Protein AF-A0AAE9CYR1-F1 (afdb_monomer_lite)

Structure (mmCIF, N/CA/C/O backbone):
data_AF-A0AAE9CYR1-F1
#
_entry.id   AF-A0AAE9CYR1-F1
#
loop_
_atom_site.group_PDB
_atom_site.id
_atom_site.type_symbol
_atom_site.label_atom_id
_atom_site.label_alt_id
_atom_site.label_comp_id
_atom_site.label_asym_id
_atom_site.label_entity_id
_atom_site.label_seq_id
_atom_site.pdbx_PDB_ins_code
_atom_site.Cartn_x
_atom_site.Cartn_y
_atom_site.Cartn_z
_atom_site.occupancy
_atom_site.B_iso_or_equiv
_atom_site.auth_seq_id
_atom_site.auth_comp_id
_atom_site.auth_asym_id
_atom_site.auth_atom_id
_atom_site.pdbx_PDB_model_num
ATOM 1 N N . MET A 1 1 ? 20.053 -7.823 -26.770 1.00 86.56 1 MET A N 1
ATOM 2 C CA . MET A 1 1 ? 18.677 -7.325 -26.999 1.00 86.56 1 MET A CA 1
ATOM 3 C C . MET A 1 1 ? 18.280 -6.375 -25.883 1.00 86.56 1 MET A C 1
ATOM 5 O O . MET A 1 1 ? 18.658 -6.604 -24.737 1.00 86.56 1 MET A O 1
ATOM 9 N N . LYS A 1 2 ? 17.524 -5.323 -26.196 1.00 90.44 2 LYS A N 1
ATOM 10 C CA . LYS A 1 2 ? 17.050 -4.323 -25.231 1.00 90.44 2 LYS A CA 1
ATOM 11 C C . LYS A 1 2 ? 15.545 -4.475 -25.032 1.00 90.44 2 LYS A C 1
ATOM 13 O O . LYS A 1 2 ? 14.787 -4.372 -25.985 1.00 90.44 2 LYS A O 1
ATOM 18 N N . LYS A 1 3 ? 15.106 -4.707 -23.798 1.00 90.31 3 LYS A N 1
ATOM 19 C CA . LYS A 1 3 ? 13.691 -4.675 -23.412 1.00 90.31 3 LYS A CA 1
ATOM 20 C C . LYS A 1 3 ? 13.378 -3.288 -22.854 1.00 90.31 3 LYS A C 1
ATOM 22 O O . LYS A 1 3 ? 14.011 -2.859 -21.894 1.00 90.31 3 LYS A O 1
ATOM 27 N N . ASN A 1 4 ? 12.435 -2.577 -23.464 1.00 91.88 4 ASN A N 1
ATOM 28 C CA . ASN A 1 4 ? 11.935 -1.282 -23.010 1.00 91.88 4 ASN A CA 1
ATOM 29 C C . ASN A 1 4 ? 10.505 -1.455 -22.505 1.00 91.88 4 ASN A C 1
ATOM 31 O O . ASN A 1 4 ? 9.644 -1.935 -23.238 1.00 91.88 4 ASN A O 1
ATOM 35 N N . PHE A 1 5 ? 10.255 -1.061 -21.267 1.00 94.12 5 PHE A N 1
ATOM 36 C CA . PHE A 1 5 ? 8.961 -1.211 -20.629 1.00 94.12 5 PHE A CA 1
ATOM 37 C C . PHE A 1 5 ? 8.396 0.165 -20.320 1.00 94.12 5 PHE A C 1
ATOM 39 O O . PHE A 1 5 ? 9.092 1.005 -19.752 1.00 94.12 5 PHE A O 1
ATOM 46 N N . ARG A 1 6 ? 7.159 0.423 -20.737 1.00 95.56 6 ARG A N 1
ATOM 47 C CA . ARG A 1 6 ? 6.520 1.732 -20.578 1.00 95.56 6 ARG A CA 1
ATOM 48 C C . ARG A 1 6 ? 5.214 1.578 -19.836 1.00 95.56 6 ARG A C 1
ATOM 50 O O . ARG A 1 6 ? 4.389 0.776 -20.257 1.00 95.56 6 ARG A O 1
ATOM 57 N N . LEU A 1 7 ? 5.036 2.360 -18.781 1.00 94.25 7 LEU A N 1
ATOM 58 C CA . LEU A 1 7 ? 3.759 2.586 -18.121 1.00 94.25 7 LEU A CA 1
ATOM 59 C C . LEU A 1 7 ? 3.097 3.809 -18.749 1.00 94.25 7 LEU A C 1
ATOM 61 O O . LEU A 1 7 ? 3.670 4.900 -18.742 1.00 94.25 7 LEU A O 1
ATOM 65 N N . HIS A 1 8 ? 1.880 3.626 -19.246 1.00 92.44 8 HIS A N 1
ATOM 66 C CA . HIS A 1 8 ? 1.052 4.697 -19.788 1.00 92.44 8 HIS A CA 1
ATOM 67 C C . HIS A 1 8 ? 0.160 5.232 -18.669 1.00 92.44 8 HIS A C 1
ATOM 69 O O . HIS A 1 8 ? -0.816 4.584 -18.291 1.00 92.44 8 HIS A O 1
ATOM 75 N N . SER A 1 9 ? 0.525 6.383 -18.101 1.00 88.56 9 SER A N 1
ATOM 76 C CA . SER A 1 9 ? -0.259 7.050 -17.056 1.00 88.56 9 SER A CA 1
ATOM 77 C C . SER A 1 9 ? -0.967 8.291 -17.605 1.00 88.56 9 SER A C 1
ATOM 79 O O . SER A 1 9 ? -0.595 8.815 -18.655 1.00 88.56 9 SER A O 1
ATOM 81 N N . SER A 1 10 ? -1.953 8.808 -16.869 1.00 85.06 10 SER A N 1
ATOM 82 C CA . SER A 1 10 ? -2.605 10.085 -17.198 1.00 85.06 10 SER A CA 1
ATOM 83 C C . SER A 1 10 ? -1.640 11.275 -17.204 1.00 85.06 10 SER A C 1
ATOM 85 O O . SER A 1 10 ? -1.918 12.279 -17.850 1.00 85.06 10 SER A O 1
ATOM 87 N N . ASN A 1 11 ? -0.517 11.160 -16.490 1.00 84.56 11 ASN A N 1
ATOM 88 C CA . ASN A 1 11 ? 0.436 12.245 -16.257 1.00 84.56 11 ASN A CA 1
ATOM 89 C C . ASN A 1 11 ? 1.679 12.127 -17.153 1.00 84.56 11 ASN A C 1
ATOM 91 O O . ASN A 1 11 ? 2.674 12.795 -16.896 1.00 84.56 11 ASN A O 1
ATOM 95 N N . GLY A 1 12 ? 1.645 11.246 -18.158 1.00 89.69 12 GLY A N 1
ATOM 96 C CA . GLY A 1 12 ? 2.762 10.972 -19.058 1.00 89.69 12 GLY A CA 1
ATOM 97 C C . GLY A 1 12 ? 3.280 9.539 -18.956 1.00 89.69 12 GLY A C 1
ATOM 98 O O . GLY A 1 12 ? 2.743 8.694 -18.228 1.00 89.69 12 GLY A O 1
ATOM 99 N N . ILE A 1 13 ? 4.330 9.252 -19.722 1.00 93.06 13 ILE A N 1
ATOM 100 C CA . ILE A 1 13 ? 4.927 7.920 -19.788 1.00 93.06 13 ILE A CA 1
ATOM 101 C C . ILE A 1 13 ? 6.005 7.791 -18.717 1.00 93.06 13 ILE A C 1
ATOM 103 O O . ILE A 1 13 ? 6.897 8.630 -18.596 1.00 93.06 13 ILE A O 1
ATOM 107 N N . LEU A 1 14 ? 5.965 6.696 -17.968 1.00 93.88 14 LEU A N 1
ATOM 108 C CA . LEU A 1 14 ? 7.096 6.260 -17.158 1.00 93.88 14 LEU A CA 1
ATOM 109 C C . LEU A 1 14 ? 7.741 5.054 -17.839 1.00 93.88 14 LEU A C 1
ATOM 111 O O . LEU A 1 14 ? 7.065 4.302 -18.545 1.00 93.88 14 LEU A O 1
ATOM 115 N N . ARG A 1 15 ? 9.049 4.859 -17.665 1.00 95.38 15 ARG A N 1
ATOM 116 C CA . ARG A 1 15 ? 9.785 3.797 -18.352 1.00 95.38 15 ARG A CA 1
ATOM 117 C C . ARG A 1 15 ? 10.784 3.087 -17.457 1.00 95.38 15 ARG A C 1
ATOM 119 O O . ARG A 1 15 ? 11.433 3.703 -16.626 1.00 95.38 15 ARG A O 1
ATOM 126 N N . SER A 1 16 ? 10.990 1.813 -17.736 1.00 96.50 16 SER A N 1
ATOM 127 C CA . SER A 1 16 ? 12.150 1.045 -17.297 1.00 96.50 16 SER A CA 1
ATOM 128 C C . SER A 1 16 ? 12.760 0.324 -18.495 1.00 96.50 16 SER A C 1
ATOM 130 O O . SER A 1 16 ? 12.165 0.254 -19.579 1.00 96.50 16 SER A O 1
ATOM 132 N N . TYR A 1 17 ? 13.985 -0.172 -18.355 1.00 97.00 17 TYR A N 1
ATOM 133 C CA . TYR A 1 17 ? 14.603 -0.958 -19.418 1.00 97.00 17 TYR A CA 1
ATOM 134 C C . TYR A 1 17 ? 15.672 -1.899 -18.880 1.00 97.00 17 TYR A C 1
ATOM 136 O O . TYR A 1 17 ? 16.277 -1.653 -17.839 1.00 97.00 17 TYR A O 1
ATOM 144 N N . CYS A 1 18 ? 15.963 -2.944 -19.645 1.00 97.19 18 CYS A N 1
ATOM 145 C CA . CYS A 1 18 ? 17.152 -3.761 -19.454 1.00 97.19 18 CYS A CA 1
ATOM 146 C C . CYS A 1 18 ? 17.729 -4.212 -20.798 1.00 97.19 18 CYS A C 1
ATOM 148 O O . CYS A 1 18 ? 17.023 -4.356 -21.797 1.00 97.19 18 CYS A O 1
ATOM 150 N N . ILE A 1 19 ? 19.040 -4.411 -20.827 1.00 96.69 19 ILE A N 1
ATOM 151 C CA . ILE A 1 19 ? 19.798 -4.967 -21.940 1.00 96.69 19 ILE A CA 1
ATOM 152 C C . ILE A 1 19 ? 20.288 -6.333 -21.491 1.00 96.69 19 ILE A C 1
ATOM 154 O O . ILE A 1 19 ? 20.989 -6.453 -20.489 1.00 96.69 19 ILE A O 1
ATOM 158 N N . LEU A 1 20 ? 19.899 -7.357 -22.236 1.00 95.38 20 LEU A N 1
ATOM 159 C CA . LEU A 1 20 ? 20.144 -8.755 -21.915 1.00 95.38 20 LEU A CA 1
ATOM 160 C C . LEU A 1 20 ? 20.777 -9.454 -23.117 1.00 95.38 20 LEU A C 1
ATOM 162 O O . LEU A 1 20 ? 20.527 -9.097 -24.278 1.00 95.38 20 LEU A O 1
ATOM 166 N N . LYS A 1 21 ? 21.584 -10.470 -22.824 1.00 94.25 21 LYS A N 1
ATOM 167 C CA . LYS A 1 21 ? 22.070 -11.431 -23.812 1.00 94.25 21 LYS A CA 1
ATOM 168 C C . LYS A 1 21 ? 21.155 -12.653 -23.775 1.00 94.25 21 LYS A C 1
ATOM 170 O O . LYS A 1 21 ? 20.794 -13.096 -22.689 1.00 94.25 21 LYS A O 1
ATOM 175 N N . SER A 1 22 ? 20.760 -13.155 -24.940 1.00 93.00 22 SER A N 1
ATOM 176 C CA . SER A 1 22 ? 20.082 -14.446 -25.021 1.00 93.00 22 SER A CA 1
ATOM 177 C C . SER A 1 22 ? 21.051 -15.596 -24.773 1.00 93.00 22 SER A C 1
ATOM 179 O O . SER A 1 22 ? 22.268 -15.430 -24.890 1.00 93.00 22 SER A O 1
ATOM 181 N N . ASP A 1 23 ? 20.502 -16.768 -24.483 1.00 93.06 23 ASP A N 1
ATOM 182 C CA . ASP A 1 23 ? 21.244 -18.019 -24.595 1.00 93.06 23 ASP A CA 1
ATOM 183 C C . ASP A 1 23 ? 21.592 -18.348 -26.065 1.00 93.06 23 ASP A C 1
ATOM 185 O O . ASP A 1 23 ? 21.234 -17.617 -27.000 1.00 93.06 23 ASP A O 1
ATOM 189 N N . ASP A 1 24 ? 22.289 -19.468 -26.263 1.00 95.06 24 ASP A N 1
ATOM 190 C CA . ASP A 1 24 ? 22.710 -19.962 -27.581 1.00 95.06 24 ASP A CA 1
ATOM 191 C C . ASP A 1 24 ? 21.526 -20.391 -28.476 1.00 95.06 24 ASP A C 1
ATOM 193 O O . ASP A 1 24 ? 21.701 -20.641 -29.668 1.00 95.06 24 ASP A O 1
ATOM 197 N N . HIS A 1 25 ? 20.309 -20.441 -27.923 1.00 95.00 25 HIS A N 1
ATOM 198 C CA . HIS A 1 25 ? 19.062 -20.731 -28.628 1.00 95.00 25 HIS A CA 1
ATOM 199 C C . HIS A 1 25 ? 18.210 -19.476 -28.890 1.00 95.00 25 HIS A C 1
ATOM 201 O O . HIS A 1 25 ? 17.142 -19.583 -29.490 1.00 95.00 25 HIS A O 1
ATOM 207 N N . GLY A 1 26 ? 18.667 -18.290 -28.474 1.00 91.50 26 GLY A N 1
ATOM 208 C CA . GLY A 1 26 ? 17.942 -17.031 -28.655 1.00 91.50 26 GLY A CA 1
ATOM 209 C C . GLY A 1 26 ? 16.918 -16.708 -27.559 1.00 91.50 26 GLY A C 1
ATOM 210 O O . GLY A 1 26 ? 16.207 -15.710 -27.681 1.00 91.50 26 GLY A O 1
ATOM 211 N N . ASN A 1 27 ? 16.856 -17.475 -26.467 1.00 94.00 27 ASN A N 1
ATOM 212 C CA . ASN A 1 27 ? 15.904 -17.252 -25.377 1.00 94.00 27 ASN A CA 1
ATOM 213 C C . ASN A 1 27 ? 16.457 -16.310 -24.301 1.00 94.00 27 ASN A C 1
ATOM 215 O O . ASN A 1 27 ? 17.661 -16.240 -24.054 1.00 94.00 27 ASN A O 1
ATOM 219 N N . ILE A 1 28 ? 15.555 -15.595 -23.623 1.00 92.62 28 ILE A N 1
ATOM 220 C CA . ILE A 1 28 ? 15.867 -14.765 -22.453 1.00 92.62 28 ILE A CA 1
ATOM 221 C C . ILE A 1 28 ? 14.915 -15.142 -21.320 1.00 92.62 28 ILE A C 1
ATOM 223 O O . ILE A 1 28 ? 13.741 -14.769 -21.356 1.00 92.62 28 ILE A O 1
ATOM 227 N N . GLU A 1 29 ? 15.449 -15.785 -20.288 1.00 94.19 29 GLU A N 1
ATOM 228 C CA . GLU A 1 29 ? 14.736 -16.093 -19.048 1.00 94.19 29 GLU A CA 1
ATOM 229 C C . GLU A 1 29 ? 15.021 -15.011 -17.993 1.00 94.19 29 GLU A C 1
ATOM 231 O O . GLU A 1 29 ? 16.141 -14.897 -17.498 1.00 94.19 29 GLU A O 1
ATOM 236 N N . LEU A 1 30 ? 14.027 -14.180 -17.658 1.00 92.81 30 LEU A N 1
ATOM 237 C CA . LEU A 1 30 ? 14.227 -13.011 -16.782 1.00 92.81 30 LEU A CA 1
ATOM 238 C C . LEU A 1 30 ? 14.554 -13.384 -15.331 1.00 92.81 30 LEU A C 1
ATOM 240 O O . LEU A 1 30 ? 15.152 -12.576 -14.623 1.00 92.81 30 LEU A O 1
ATOM 244 N N . SER A 1 31 ? 14.186 -14.590 -14.895 1.00 94.38 31 SER A N 1
ATOM 245 C CA . SER A 1 31 ? 14.496 -15.074 -13.547 1.00 94.38 31 SER A CA 1
ATOM 246 C C . SER A 1 31 ? 15.980 -15.398 -13.332 1.00 94.38 31 SER A C 1
ATOM 248 O O . SER A 1 31 ? 16.430 -15.444 -12.191 1.00 94.38 31 SER A O 1
ATOM 250 N N . THR A 1 32 ? 16.756 -15.593 -14.405 1.00 94.69 32 THR A N 1
ATOM 251 C CA . THR A 1 32 ? 18.180 -15.974 -14.326 1.00 94.69 32 THR A CA 1
ATOM 252 C C . THR A 1 32 ? 19.102 -15.060 -15.130 1.00 94.69 32 THR A C 1
ATOM 254 O O . THR A 1 32 ? 20.282 -14.927 -14.801 1.00 94.69 32 THR A O 1
ATOM 257 N N . ALA A 1 33 ? 18.588 -14.387 -16.161 1.00 94.56 33 ALA A N 1
ATOM 258 C CA . ALA A 1 33 ? 19.380 -13.510 -17.005 1.00 94.56 33 ALA A CA 1
ATOM 259 C C . ALA A 1 33 ? 19.721 -12.205 -16.273 1.00 94.56 33 ALA A C 1
ATOM 261 O O . ALA A 1 33 ? 18.859 -11.363 -16.016 1.00 94.56 33 ALA A O 1
ATOM 262 N N . LYS A 1 34 ? 21.010 -12.017 -15.979 1.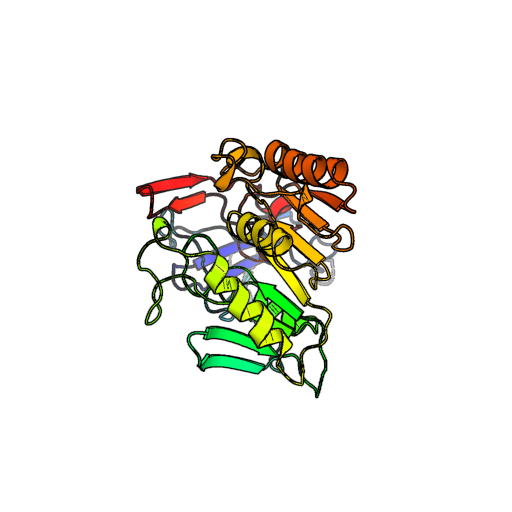00 95.25 34 LYS A N 1
ATOM 263 C CA . LYS A 1 34 ? 21.522 -10.783 -15.382 1.00 95.25 34 LYS A CA 1
ATOM 264 C C . LYS A 1 34 ? 21.548 -9.651 -16.423 1.00 95.25 34 LYS A C 1
ATOM 266 O O . LYS A 1 34 ? 22.186 -9.822 -17.467 1.00 95.25 34 LYS A O 1
ATOM 271 N N . PRO A 1 35 ? 20.903 -8.495 -16.164 1.00 96.19 35 PRO A N 1
ATOM 272 C CA . PRO A 1 35 ? 21.030 -7.321 -17.022 1.00 96.19 35 PRO A CA 1
ATOM 273 C C . PRO A 1 35 ? 22.492 -6.902 -17.206 1.00 96.19 35 PRO A C 1
ATOM 275 O O . PRO A 1 35 ? 23.227 -6.723 -16.241 1.00 96.19 35 PRO A O 1
ATOM 278 N N . ILE A 1 36 ? 22.906 -6.694 -18.457 1.00 95.94 36 ILE A N 1
ATOM 279 C CA . ILE A 1 36 ? 24.194 -6.064 -18.794 1.00 95.94 36 ILE A CA 1
ATOM 280 C C . ILE A 1 36 ?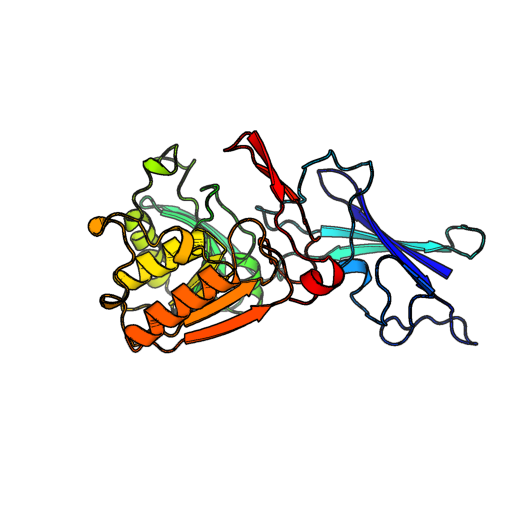 24.146 -4.579 -18.417 1.00 95.94 36 ILE A C 1
ATOM 282 O O . ILE A 1 36 ? 25.120 -4.000 -17.945 1.00 95.94 36 ILE A O 1
ATOM 286 N N . ARG A 1 37 ? 22.988 -3.958 -18.658 1.00 95.06 37 ARG A N 1
ATOM 287 C CA . ARG A 1 37 ? 22.661 -2.571 -18.324 1.00 95.06 37 ARG A CA 1
ATOM 288 C C . ARG A 1 37 ? 21.152 -2.460 -18.163 1.00 95.06 37 ARG A C 1
ATOM 290 O O . ARG A 1 37 ? 20.420 -3.177 -18.838 1.00 95.06 37 ARG A O 1
ATOM 297 N N . GLY A 1 38 ? 20.671 -1.545 -17.340 1.00 94.69 38 GLY A N 1
ATOM 298 C CA . GLY A 1 38 ? 19.242 -1.318 -17.185 1.00 94.69 38 GLY A CA 1
ATOM 299 C C . GLY A 1 38 ? 18.935 -0.432 -15.995 1.00 94.69 38 GLY A C 1
ATOM 300 O O . GLY A 1 38 ? 19.846 0.118 -15.381 1.00 94.69 38 GLY A O 1
ATOM 301 N N . THR A 1 39 ? 17.651 -0.332 -15.680 1.00 94.75 39 THR A N 1
ATOM 302 C CA . THR A 1 39 ? 17.128 0.290 -14.456 1.00 94.75 39 THR A CA 1
ATOM 303 C C . THR A 1 39 ? 17.220 -0.634 -13.237 1.00 94.75 39 THR A C 1
ATOM 305 O O . THR A 1 39 ? 16.992 -0.199 -12.118 1.00 94.75 39 THR A O 1
ATOM 308 N N . TYR A 1 40 ? 17.590 -1.902 -13.438 1.00 93.62 40 TYR A N 1
ATOM 309 C CA . TYR A 1 40 ? 17.913 -2.872 -12.393 1.00 93.62 40 TYR A CA 1
ATOM 310 C C . TYR A 1 40 ? 19.102 -3.738 -12.838 1.00 93.62 40 TYR A C 1
ATOM 312 O O . TYR A 1 40 ? 19.392 -3.831 -14.035 1.00 93.62 40 TYR A O 1
ATOM 320 N N . ILE A 1 41 ? 19.810 -4.342 -11.877 1.00 92.44 41 ILE A N 1
ATOM 321 C CA . ILE A 1 41 ? 21.118 -4.984 -12.121 1.00 92.44 41 ILE A CA 1
ATOM 322 C C . ILE A 1 41 ? 21.184 -6.477 -11.785 1.00 92.44 41 ILE A C 1
ATOM 324 O O . ILE A 1 41 ? 22.078 -7.160 -12.278 1.00 92.44 41 ILE A O 1
ATOM 328 N N . GLU A 1 42 ? 20.263 -7.000 -10.976 1.00 94.12 42 GLU A N 1
ATOM 329 C CA . GLU A 1 42 ? 20.215 -8.429 -10.640 1.00 94.12 42 GLU A CA 1
ATOM 330 C C . GLU A 1 42 ? 19.113 -9.150 -11.430 1.00 94.12 42 GLU A C 1
ATOM 332 O O . GLU A 1 42 ? 18.160 -8.496 -11.859 1.00 94.12 42 GLU A O 1
ATOM 337 N N . PRO A 1 43 ? 19.221 -10.475 -11.654 1.00 95.44 43 PRO A N 1
ATOM 338 C CA . PRO A 1 43 ? 18.134 -11.259 -12.231 1.00 95.44 43 PRO A CA 1
ATOM 339 C C . PRO A 1 43 ? 16.850 -11.083 -11.420 1.00 95.44 43 PRO A C 1
ATOM 341 O O . PRO A 1 43 ? 16.826 -11.337 -10.216 1.00 95.44 43 PRO A O 1
ATOM 344 N N . ASP A 1 44 ? 15.797 -10.611 -12.083 1.00 93.31 44 ASP A N 1
ATOM 345 C CA . ASP A 1 44 ? 14.524 -10.315 -11.440 1.00 93.31 44 ASP A CA 1
ATOM 346 C C . ASP A 1 44 ? 13.390 -10.318 -12.480 1.00 93.31 44 ASP A C 1
ATOM 348 O O . ASP A 1 44 ? 13.383 -9.466 -13.382 1.00 93.31 44 ASP A O 1
ATOM 352 N N . PRO A 1 45 ? 12.412 -11.240 -12.381 1.00 93.81 45 PRO A N 1
ATOM 353 C CA . PRO A 1 45 ? 11.294 -11.298 -13.320 1.00 93.81 45 PRO A CA 1
ATOM 354 C C . PRO A 1 45 ? 10.394 -10.057 -13.245 1.00 93.81 45 PRO A C 1
ATOM 356 O O . PRO A 1 45 ? 9.736 -9.721 -14.229 1.00 93.81 45 PRO A O 1
ATOM 359 N N . MET A 1 46 ? 10.397 -9.349 -12.112 1.00 93.81 46 MET A N 1
ATOM 360 C CA . MET A 1 46 ? 9.604 -8.145 -11.874 1.00 93.81 46 MET A CA 1
ATOM 361 C C . MET A 1 46 ? 10.444 -6.864 -11.893 1.00 93.81 46 MET A C 1
ATOM 363 O O . MET A 1 46 ? 9.897 -5.776 -11.699 1.00 93.81 46 MET A O 1
ATOM 367 N N . GLY A 1 47 ? 11.744 -6.954 -12.201 1.00 94.25 47 GLY A N 1
ATOM 368 C CA . GLY A 1 47 ? 12.666 -5.816 -12.204 1.00 94.25 47 GLY A CA 1
ATOM 369 C C . GLY A 1 47 ? 12.184 -4.648 -13.067 1.00 94.25 47 GLY A C 1
ATOM 370 O O . GLY A 1 47 ? 12.222 -3.499 -12.628 1.00 94.25 47 GLY A O 1
ATOM 371 N N . LEU A 1 48 ? 11.624 -4.928 -14.252 1.00 95.19 48 LEU A N 1
ATOM 372 C CA . LEU A 1 48 ? 11.038 -3.899 -15.119 1.00 95.19 48 LEU A CA 1
ATOM 373 C C . LEU A 1 48 ? 9.821 -3.208 -14.486 1.00 95.19 48 LEU A C 1
ATOM 375 O O . LEU A 1 48 ? 9.650 -2.012 -14.689 1.00 95.19 48 LEU A O 1
ATOM 379 N N . PHE A 1 49 ? 8.988 -3.909 -13.717 1.00 93.25 49 PHE A N 1
ATOM 380 C CA . PHE A 1 49 ? 7.826 -3.299 -13.064 1.00 93.25 49 PHE A CA 1
ATOM 381 C C . PHE A 1 49 ? 8.217 -2.475 -11.833 1.00 93.25 49 PHE A C 1
ATOM 383 O O . PHE A 1 49 ? 7.631 -1.423 -11.599 1.00 93.25 49 PHE A O 1
ATOM 390 N N . MET A 1 50 ? 9.208 -2.939 -11.066 1.00 91.31 50 MET A N 1
ATOM 391 C CA . MET A 1 50 ? 9.684 -2.254 -9.857 1.00 91.31 50 MET A CA 1
ATOM 392 C C . MET A 1 50 ? 10.468 -0.981 -10.169 1.00 91.31 50 MET A C 1
ATOM 394 O O . MET A 1 50 ? 10.386 -0.009 -9.429 1.00 91.31 50 MET A O 1
ATOM 398 N N . THR A 1 51 ? 11.215 -0.977 -11.274 1.00 93.25 51 THR A N 1
ATOM 399 C CA . THR A 1 51 ? 12.165 0.099 -11.601 1.00 93.25 51 THR A CA 1
ATOM 400 C C . THR A 1 51 ? 11.672 1.043 -12.689 1.00 93.25 51 THR A C 1
ATOM 402 O O . THR A 1 51 ? 12.447 1.570 -13.482 1.00 93.25 51 THR A O 1
ATOM 405 N N . VAL A 1 52 ? 10.353 1.239 -12.753 1.00 92.50 52 VAL A N 1
ATOM 406 C CA . VAL A 1 52 ? 9.726 2.226 -13.635 1.00 92.50 52 VAL A CA 1
ATOM 407 C C . VAL A 1 52 ? 10.067 3.632 -13.145 1.00 92.50 52 VAL A C 1
ATOM 409 O O . VAL A 1 52 ? 9.656 4.046 -12.065 1.00 92.50 52 VAL A O 1
ATOM 412 N N . GLU A 1 53 ? 10.800 4.373 -13.966 1.00 89.44 53 GLU A N 1
ATOM 413 C CA . GLU A 1 53 ? 11.269 5.726 -13.691 1.00 89.44 53 GLU A CA 1
ATOM 414 C C . GLU A 1 53 ? 10.499 6.759 -14.515 1.00 89.44 53 GLU A C 1
ATOM 416 O O . GLU A 1 53 ? 9.941 6.478 -15.580 1.00 89.44 53 GLU A O 1
ATOM 421 N N . ARG A 1 54 ? 10.489 7.999 -14.036 1.00 88.56 54 ARG A N 1
ATOM 422 C CA . ARG A 1 54 ? 9.880 9.126 -14.746 1.00 88.56 54 ARG A CA 1
ATOM 423 C C . ARG A 1 54 ? 10.615 9.409 -16.056 1.00 88.56 54 ARG A C 1
ATOM 425 O O . ARG A 1 54 ? 11.826 9.228 -16.156 1.00 88.56 54 ARG A O 1
ATOM 432 N N . THR A 1 55 ? 9.879 9.900 -17.045 1.00 90.12 55 THR A N 1
ATOM 433 C CA . THR A 1 55 ? 10.459 10.474 -18.265 1.00 90.12 55 THR A CA 1
ATOM 434 C C . THR A 1 55 ? 10.182 11.972 -18.326 1.00 90.12 55 THR A C 1
ATOM 436 O O . THR A 1 55 ? 9.471 12.505 -17.471 1.00 90.12 55 THR A O 1
ATOM 439 N N . ASP A 1 56 ? 10.709 12.634 -19.354 1.00 89.19 56 ASP A N 1
ATOM 440 C CA . ASP A 1 56 ? 10.444 14.049 -19.630 1.00 89.19 56 ASP A CA 1
ATOM 441 C C . ASP A 1 56 ? 8.960 14.329 -19.945 1.00 89.19 56 ASP A C 1
ATOM 443 O O . ASP A 1 56 ? 8.533 15.479 -19.892 1.00 89.19 56 ASP A O 1
ATOM 447 N N . ASP A 1 57 ? 8.154 13.286 -20.194 1.00 87.50 57 ASP A N 1
ATOM 448 C CA . ASP A 1 57 ? 6.703 13.398 -20.377 1.00 87.50 57 ASP A CA 1
ATOM 449 C C . ASP A 1 57 ? 5.956 13.690 -19.059 1.00 87.50 57 ASP A C 1
ATOM 451 O O . ASP A 1 57 ? 4.777 14.037 -19.098 1.00 87.50 57 ASP A O 1
ATOM 455 N N . VAL A 1 58 ? 6.604 13.525 -17.894 1.00 87.56 58 VAL A N 1
ATOM 456 C CA . VAL A 1 58 ? 5.976 13.675 -16.569 1.00 87.56 58 VAL A CA 1
ATOM 457 C C . VAL A 1 58 ? 6.476 14.937 -15.865 1.00 87.56 58 VAL A C 1
ATOM 459 O O . VAL A 1 58 ? 7.599 14.966 -15.348 1.00 87.56 58 VAL A O 1
ATOM 462 N N . SER A 1 59 ? 5.609 15.948 -15.749 1.00 88.56 59 SER A N 1
ATOM 463 C CA . SER A 1 59 ? 5.907 17.253 -15.132 1.00 88.56 59 SER A CA 1
ATOM 464 C C . SER A 1 59 ? 6.557 17.135 -13.756 1.00 88.56 59 SER A C 1
ATOM 466 O O . SER A 1 59 ? 6.067 16.413 -12.888 1.00 88.56 59 SER A O 1
ATOM 468 N N . TYR A 1 60 ? 7.648 17.866 -13.526 1.00 87.56 60 TYR A N 1
ATOM 469 C CA . TYR A 1 60 ? 8.410 17.829 -12.274 1.00 87.56 60 TYR A CA 1
ATOM 470 C C . TYR A 1 60 ? 7.514 17.987 -11.031 1.00 87.56 60 TYR A C 1
ATOM 472 O O . TYR A 1 60 ? 6.768 18.955 -10.916 1.00 87.56 60 TYR A O 1
ATOM 480 N N . GLY A 1 61 ? 7.598 17.035 -10.096 1.00 85.38 61 GLY A N 1
ATOM 481 C CA . GLY A 1 61 ? 6.765 17.008 -8.886 1.00 85.38 61 GLY A CA 1
ATOM 482 C C . GLY A 1 61 ? 5.459 16.212 -9.018 1.00 85.38 61 GLY A C 1
ATOM 483 O O . GLY A 1 61 ? 4.903 15.816 -7.994 1.00 85.38 61 GLY A O 1
ATOM 484 N N . ASP A 1 62 ? 5.005 15.880 -10.230 1.00 87.06 62 ASP A N 1
ATOM 485 C CA . ASP A 1 62 ? 3.798 15.062 -10.408 1.00 87.06 62 ASP A CA 1
ATOM 486 C C . ASP A 1 62 ? 4.033 13.605 -10.018 1.00 87.06 62 ASP A C 1
ATOM 488 O O . ASP A 1 62 ? 5.028 12.991 -10.394 1.00 87.06 62 ASP A O 1
ATOM 492 N N . MET A 1 63 ? 3.091 13.027 -9.283 1.00 84.75 63 MET A N 1
ATOM 493 C CA . MET A 1 63 ? 3.110 11.614 -8.907 1.00 84.75 63 MET A CA 1
ATOM 494 C C . MET A 1 63 ? 2.085 10.841 -9.731 1.00 84.75 63 MET A C 1
ATOM 496 O O . MET A 1 63 ? 1.013 11.369 -10.033 1.00 84.75 63 MET A O 1
ATOM 500 N N . VAL A 1 64 ? 2.361 9.572 -10.022 1.00 83.75 64 VAL A N 1
ATOM 501 C CA . VAL A 1 64 ? 1.355 8.640 -10.538 1.00 83.75 64 VAL A CA 1
ATOM 502 C C . VAL A 1 64 ? 0.495 8.206 -9.359 1.00 83.75 64 VAL A C 1
ATOM 504 O O . VAL A 1 64 ? 0.863 7.341 -8.568 1.00 83.75 64 VAL A O 1
ATOM 507 N N . LYS A 1 65 ? -0.646 8.872 -9.203 1.00 80.88 65 LYS A N 1
ATOM 508 C CA . LYS A 1 65 ? -1.637 8.566 -8.170 1.00 80.88 65 LYS A CA 1
ATOM 509 C C . LYS A 1 65 ? -2.711 7.673 -8.771 1.00 80.88 65 LYS A C 1
ATOM 511 O O . LYS A 1 65 ? -3.151 7.927 -9.888 1.00 80.88 65 LYS A O 1
ATOM 516 N N . ASN A 1 66 ? -3.161 6.674 -8.017 1.00 87.50 66 ASN A N 1
ATOM 517 C CA . ASN A 1 66 ? -4.241 5.789 -8.443 1.00 87.50 66 ASN A CA 1
ATOM 518 C C . ASN A 1 66 ? -5.327 5.643 -7.371 1.00 87.50 66 ASN A C 1
ATOM 520 O O . ASN A 1 66 ? -5.614 4.548 -6.895 1.00 87.50 66 ASN A O 1
ATOM 524 N N . TYR A 1 67 ? -5.918 6.772 -6.972 1.00 88.88 67 TYR A N 1
ATOM 525 C CA . TYR A 1 67 ? -6.964 6.790 -5.946 1.00 88.88 67 TYR A CA 1
ATOM 526 C C . TYR A 1 67 ? -8.235 6.049 -6.356 1.00 88.88 67 TYR A C 1
ATOM 528 O O . TYR A 1 67 ? -8.987 5.645 -5.478 1.00 88.88 67 TYR A O 1
ATOM 536 N N . GLU A 1 68 ? -8.452 5.849 -7.656 1.00 92.06 68 GLU A N 1
ATOM 537 C CA . GLU A 1 68 ? -9.618 5.139 -8.181 1.00 92.06 68 GLU A CA 1
ATOM 538 C C . GLU A 1 68 ? -9.388 3.635 -8.380 1.00 92.06 68 GLU A C 1
ATOM 540 O O . GLU A 1 68 ? -10.295 2.943 -8.827 1.00 92.06 68 GLU A O 1
ATOM 545 N N . ALA A 1 69 ? -8.203 3.110 -8.033 1.00 92.19 69 ALA A N 1
ATOM 546 C CA . ALA A 1 69 ? -7.852 1.705 -8.259 1.00 92.19 69 ALA A CA 1
ATOM 547 C C . ALA A 1 69 ? -8.006 1.270 -9.733 1.00 92.19 69 ALA A C 1
ATOM 549 O O . ALA A 1 69 ? -8.375 0.135 -10.048 1.00 92.19 69 ALA A O 1
ATOM 550 N N . GLU A 1 70 ? -7.685 2.170 -10.662 1.00 92.69 70 GLU A N 1
ATOM 551 C CA . GLU A 1 70 ? -7.770 1.904 -12.092 1.00 92.69 70 GLU A CA 1
ATOM 552 C C . GLU A 1 70 ? -6.653 0.952 -12.553 1.00 92.69 70 GLU A C 1
ATOM 554 O O . GLU A 1 70 ? -5.550 0.947 -11.996 1.00 92.69 70 GLU A O 1
ATOM 559 N N . PRO A 1 71 ? -6.880 0.126 -13.587 1.00 93.31 71 PRO A N 1
ATOM 560 C CA . PRO A 1 71 ? -5.826 -0.705 -14.149 1.00 93.31 71 PRO A CA 1
ATOM 561 C C . PRO A 1 71 ? -4.663 0.118 -14.714 1.00 93.31 71 PRO A C 1
ATOM 563 O O . PRO A 1 71 ? -4.866 1.120 -15.398 1.00 93.31 71 PRO A O 1
ATOM 566 N N . PHE A 1 72 ? -3.443 -0.383 -14.537 1.00 93.12 72 PHE A N 1
ATOM 567 C CA . PHE A 1 72 ? -2.271 0.135 -15.237 1.00 93.12 72 PHE A CA 1
ATOM 568 C C . PHE A 1 72 ? -2.078 -0.569 -16.576 1.00 93.12 72 PHE A C 1
ATOM 570 O O . PHE A 1 72 ? -2.201 -1.793 -16.688 1.00 93.12 72 PHE A O 1
ATOM 577 N N . TYR A 1 73 ? -1.744 0.221 -17.592 1.00 95.50 73 TYR A N 1
ATOM 578 C CA . TYR A 1 73 ? -1.491 -0.250 -18.946 1.00 95.50 73 TYR A CA 1
ATOM 579 C C . TYR A 1 73 ? -0.015 -0.083 -19.272 1.00 95.50 73 TYR A C 1
ATOM 581 O O . TYR A 1 73 ? 0.553 0.997 -19.102 1.00 95.50 73 TYR A O 1
ATOM 589 N N . TYR A 1 74 ? 0.596 -1.158 -19.757 1.00 97.00 74 TYR A N 1
ATOM 590 C CA . TYR A 1 74 ? 2.005 -1.180 -20.104 1.00 97.00 74 TYR A CA 1
ATOM 591 C C . TYR A 1 74 ? 2.224 -1.648 -21.537 1.00 97.00 74 TYR A C 1
ATOM 593 O O . TYR A 1 74 ? 1.471 -2.476 -22.042 1.00 97.00 74 TYR A O 1
ATOM 601 N N . SER A 1 75 ? 3.305 -1.180 -22.153 1.00 97.81 75 SER A N 1
ATOM 602 C CA . SER A 1 75 ? 3.851 -1.759 -23.384 1.00 97.81 75 SER A CA 1
ATOM 603 C C . SER A 1 75 ? 5.270 -2.259 -23.126 1.00 97.81 75 SER A C 1
ATOM 605 O O . SER A 1 75 ? 6.135 -1.478 -22.714 1.00 97.81 75 SER A O 1
ATOM 607 N N . LEU A 1 76 ? 5.514 -3.542 -23.382 1.00 97.62 76 LEU A N 1
ATOM 608 C CA . LEU A 1 76 ? 6.835 -4.157 -23.384 1.00 97.62 76 LEU A CA 1
ATOM 609 C C . LEU A 1 76 ? 7.322 -4.270 -24.825 1.00 97.62 76 LEU A C 1
ATOM 611 O O . LEU A 1 76 ? 6.733 -4.989 -25.621 1.00 97.62 76 LEU A O 1
ATOM 615 N N . ARG A 1 77 ? 8.409 -3.575 -25.144 1.00 97.38 77 ARG A N 1
ATOM 616 C CA . ARG A 1 77 ? 9.008 -3.524 -26.477 1.00 97.38 77 ARG A CA 1
ATOM 617 C C . ARG A 1 77 ? 10.372 -4.187 -26.471 1.00 97.38 77 ARG A C 1
ATOM 619 O O . ARG A 1 77 ? 11.196 -3.896 -25.602 1.00 97.38 77 ARG A O 1
ATOM 626 N N . LEU A 1 78 ? 10.618 -5.049 -27.444 1.00 96.69 78 LEU A N 1
ATOM 627 C CA . LEU A 1 78 ? 11.896 -5.711 -27.653 1.00 96.69 78 LEU A CA 1
ATOM 628 C C . LEU A 1 78 ? 12.629 -5.040 -28.809 1.00 96.69 78 LEU A C 1
ATOM 630 O O . LEU A 1 78 ? 12.093 -4.937 -29.903 1.00 96.69 78 LEU A O 1
ATOM 634 N N . PHE A 1 79 ? 13.866 -4.626 -28.572 1.00 96.38 79 PHE A N 1
ATOM 635 C CA . PHE A 1 79 ? 14.730 -4.012 -29.568 1.00 96.38 79 PHE A CA 1
ATOM 636 C C . PHE A 1 79 ? 15.980 -4.861 -29.819 1.00 96.38 79 PHE A C 1
ATOM 638 O O . PHE A 1 79 ? 16.545 -5.473 -28.896 1.00 96.38 79 PHE A O 1
ATOM 645 N N . SER A 1 80 ? 16.427 -4.868 -31.072 1.00 93.88 80 SER A N 1
ATOM 646 C CA . SER A 1 80 ? 17.713 -5.420 -31.486 1.00 93.88 80 SER A CA 1
ATOM 647 C C . SER A 1 80 ? 18.878 -4.584 -30.931 1.00 93.88 80 SER A C 1
ATOM 649 O O . SER A 1 80 ? 18.689 -3.548 -30.291 1.00 93.88 80 SER A O 1
ATOM 651 N N . GLU A 1 81 ? 20.112 -5.036 -31.158 1.00 89.31 81 GLU A N 1
ATOM 652 C CA . GLU A 1 81 ? 21.307 -4.236 -30.849 1.00 89.31 81 GLU A CA 1
ATOM 653 C C . GLU A 1 81 ? 21.427 -2.987 -31.739 1.00 89.31 81 GLU A C 1
ATOM 655 O O . GLU A 1 81 ? 21.927 -1.962 -31.287 1.00 89.31 81 GLU A O 1
ATOM 660 N N . SER A 1 82 ? 20.894 -3.036 -32.963 1.00 93.00 82 SER A N 1
ATOM 661 C CA . SER A 1 82 ? 20.809 -1.898 -33.885 1.00 93.00 82 SER A CA 1
ATOM 662 C C . SER A 1 82 ? 19.633 -0.952 -33.591 1.00 93.00 82 SER A C 1
ATOM 664 O O . SER A 1 82 ? 19.315 -0.111 -34.427 1.00 93.00 82 SER A O 1
ATOM 666 N N . GLU A 1 83 ? 18.995 -1.075 -32.417 1.00 92.94 83 GLU A N 1
ATOM 667 C CA . GLU A 1 83 ? 17.830 -0.283 -31.979 1.00 92.94 83 GLU A CA 1
ATOM 668 C C . GLU A 1 83 ? 16.592 -0.428 -32.898 1.00 92.94 83 GLU A C 1
ATOM 670 O O . GLU A 1 83 ? 15.700 0.419 -32.902 1.00 92.94 83 GLU A O 1
ATOM 675 N N . GLU A 1 84 ? 16.491 -1.534 -33.640 1.00 96.25 84 GLU A N 1
ATOM 676 C CA . GLU A 1 84 ? 15.291 -1.895 -34.405 1.00 96.25 84 GLU A CA 1
ATOM 677 C C . GLU A 1 84 ? 14.248 -2.536 -33.483 1.00 96.25 84 GLU A C 1
ATOM 679 O O . GLU A 1 84 ? 14.587 -3.404 -32.678 1.00 96.25 84 GLU A O 1
ATOM 684 N N . LEU A 1 85 ? 12.979 -2.125 -33.590 1.00 97.00 85 LEU A N 1
ATOM 685 C CA . LEU A 1 85 ? 11.879 -2.754 -32.856 1.00 97.00 85 LEU A CA 1
ATOM 686 C C . LEU A 1 85 ? 11.599 -4.140 -33.447 1.00 97.00 85 LEU A C 1
ATOM 688 O O . LEU A 1 85 ? 11.144 -4.250 -34.580 1.00 97.00 85 LEU A O 1
ATOM 692 N N . LEU A 1 86 ? 11.844 -5.179 -32.655 1.00 95.94 86 LEU A N 1
ATOM 693 C CA . LEU A 1 86 ? 11.627 -6.572 -33.033 1.00 95.94 86 LEU A CA 1
ATOM 694 C C . LEU A 1 86 ? 10.216 -7.053 -32.685 1.00 95.94 86 LEU A C 1
ATOM 696 O O . LEU A 1 86 ? 9.634 -7.812 -33.452 1.00 95.94 86 LEU A O 1
ATOM 700 N N . ASP A 1 87 ? 9.683 -6.641 -31.529 1.00 96.81 87 ASP A N 1
ATOM 701 C CA . ASP A 1 87 ? 8.355 -7.059 -31.061 1.00 96.81 87 ASP A CA 1
ATOM 702 C C . ASP A 1 87 ? 7.784 -6.100 -29.998 1.00 96.81 87 ASP A C 1
ATOM 704 O O . ASP A 1 87 ? 8.528 -5.366 -29.336 1.00 96.81 87 ASP A O 1
ATOM 708 N N . GLU A 1 88 ? 6.465 -6.124 -29.803 1.00 97.50 88 GLU A N 1
ATOM 709 C CA . GLU A 1 88 ? 5.750 -5.347 -28.790 1.00 97.50 88 GLU A CA 1
ATOM 710 C C . GLU A 1 88 ? 4.538 -6.101 -28.222 1.00 97.50 88 GLU A C 1
ATOM 712 O O . GLU A 1 88 ? 3.653 -6.546 -28.949 1.00 97.50 88 GLU A O 1
ATOM 717 N N . VAL A 1 89 ? 4.448 -6.155 -26.890 1.00 97.62 89 VAL A N 1
ATOM 718 C CA . VAL A 1 89 ? 3.309 -6.728 -26.162 1.00 97.62 89 VAL A CA 1
ATOM 719 C C . VAL A 1 89 ? 2.683 -5.678 -25.253 1.00 97.62 89 VAL A C 1
ATOM 721 O O . VAL A 1 89 ? 3.374 -5.002 -24.489 1.00 97.62 89 VAL A O 1
ATOM 724 N N . ASN A 1 90 ? 1.354 -5.586 -25.286 1.00 97.81 90 ASN A N 1
ATOM 725 C CA . ASN A 1 90 ? 0.578 -4.725 -24.398 1.00 97.81 90 ASN A CA 1
ATOM 726 C C . ASN A 1 90 ? 0.040 -5.522 -23.206 1.00 97.81 90 ASN A C 1
ATOM 728 O O . ASN A 1 90 ? -0.552 -6.588 -23.373 1.00 97.81 90 ASN A O 1
ATOM 732 N N . LEU A 1 91 ? 0.225 -4.991 -22.000 1.00 97.06 91 LEU A N 1
ATOM 733 C CA . LEU A 1 91 ? -0.152 -5.629 -20.742 1.00 97.06 91 LEU A CA 1
ATOM 734 C C . LEU A 1 91 ? -1.129 -4.748 -19.967 1.00 97.06 91 LEU A C 1
ATOM 736 O O . LEU A 1 91 ? -0.976 -3.530 -19.895 1.00 97.06 91 LEU A O 1
ATOM 740 N N . LYS A 1 92 ? -2.107 -5.388 -19.324 1.00 95.56 92 LYS A N 1
ATOM 741 C CA . LYS A 1 92 ? -3.041 -4.750 -18.393 1.00 95.56 92 LYS A CA 1
ATOM 742 C C . LYS A 1 92 ? -2.829 -5.323 -16.994 1.00 95.56 92 LYS A C 1
ATOM 744 O O . LYS A 1 92 ? -3.253 -6.446 -16.724 1.00 95.56 92 LYS A O 1
ATOM 749 N N . LYS A 1 93 ? -2.227 -4.543 -16.092 1.00 93.12 93 LYS A N 1
ATOM 750 C CA . LYS A 1 93 ? -2.174 -4.852 -14.656 1.00 93.12 93 LYS A CA 1
ATOM 751 C C . LYS A 1 93 ? -3.480 -4.378 -14.032 1.00 93.12 93 LYS A C 1
ATOM 753 O O . LYS A 1 93 ? -3.708 -3.182 -13.873 1.00 93.12 93 LYS A O 1
ATOM 758 N N . ARG A 1 94 ? -4.370 -5.317 -13.721 1.00 93.50 94 ARG A N 1
ATOM 759 C CA . ARG A 1 94 ? -5.585 -5.008 -12.959 1.00 93.50 94 ARG A CA 1
ATOM 760 C C . ARG A 1 94 ? -5.203 -4.658 -11.529 1.00 93.50 94 ARG A C 1
ATOM 762 O O . ARG A 1 94 ? -4.286 -5.266 -10.985 1.00 93.50 94 ARG A O 1
ATOM 769 N N . TRP A 1 95 ? -5.921 -3.708 -10.943 1.00 91.44 95 TRP A N 1
ATOM 770 C CA . TRP A 1 95 ? -5.710 -3.349 -9.547 1.00 91.44 95 TRP A CA 1
ATOM 771 C C . TRP A 1 95 ? -6.262 -4.404 -8.592 1.00 91.44 95 TRP A C 1
ATOM 773 O O . TRP A 1 95 ? -5.675 -4.653 -7.555 1.00 91.44 95 TRP A O 1
ATOM 783 N N . HIS A 1 96 ? -7.360 -5.064 -8.961 1.00 93.19 96 HIS A N 1
ATOM 784 C CA . HIS A 1 96 ? -7.955 -6.133 -8.168 1.00 93.19 96 HIS A CA 1
ATOM 785 C C . HIS A 1 96 ? -8.609 -7.202 -9.040 1.00 93.19 96 HIS A C 1
ATOM 787 O O . HIS A 1 96 ? -8.794 -7.036 -10.255 1.00 93.19 96 HIS A O 1
ATOM 793 N N . HIS A 1 97 ? -8.951 -8.326 -8.412 1.00 92.88 97 HIS A N 1
ATOM 794 C CA . HIS A 1 97 ? -9.568 -9.454 -9.090 1.00 92.88 97 HIS A CA 1
ATOM 795 C C . HIS A 1 97 ? -10.959 -9.077 -9.655 1.00 92.88 97 HIS A C 1
ATOM 797 O O . HIS A 1 97 ? -11.751 -8.458 -8.940 1.00 92.88 97 HIS A O 1
ATOM 803 N N . PRO A 1 98 ? -11.320 -9.476 -10.897 1.00 94.25 98 PRO A N 1
ATOM 804 C CA . PRO A 1 98 ? -12.600 -9.107 -11.523 1.00 94.25 98 PRO A CA 1
ATOM 805 C C . PRO A 1 98 ? -13.864 -9.599 -10.806 1.00 94.25 98 PRO A C 1
ATOM 807 O O . PRO A 1 98 ? -14.949 -9.103 -11.083 1.00 94.25 98 PRO A O 1
ATOM 810 N N . LEU A 1 99 ? -13.740 -10.604 -9.934 1.00 96.31 99 LEU A N 1
ATOM 811 C CA . LEU A 1 99 ? -14.863 -11.137 -9.148 1.00 96.31 99 LEU A CA 1
ATOM 812 C C . LEU A 1 99 ? -15.087 -10.403 -7.817 1.00 96.31 99 LEU A C 1
ATOM 814 O O . LEU A 1 99 ? -16.037 -10.726 -7.107 1.00 96.31 99 LEU A O 1
ATOM 818 N N . VAL A 1 100 ? -14.216 -9.457 -7.457 1.00 98.00 100 VAL A N 1
ATOM 819 C CA . VAL A 1 100 ? -14.448 -8.581 -6.305 1.00 98.00 100 VAL A CA 1
ATOM 820 C C . VAL A 1 100 ? -15.539 -7.586 -6.683 1.00 98.00 100 VAL A C 1
ATOM 822 O O . VAL A 1 100 ? -15.425 -6.891 -7.692 1.00 98.00 100 VAL A O 1
ATOM 825 N N . ALA A 1 101 ? -16.592 -7.518 -5.873 1.00 98.00 101 ALA A N 1
ATOM 826 C CA . ALA A 1 101 ? -17.670 -6.559 -6.065 1.00 98.00 101 ALA A CA 1
ATOM 827 C C . ALA A 1 101 ? -17.318 -5.219 -5.409 1.00 98.00 101 ALA A C 1
ATOM 829 O O . ALA A 1 101 ? -16.936 -5.195 -4.240 1.00 98.00 101 ALA A O 1
ATOM 830 N N . GLU A 1 102 ? -17.499 -4.124 -6.143 1.00 97.88 102 GLU A N 1
ATOM 831 C CA . GLU A 1 102 ? -17.439 -2.754 -5.627 1.00 97.88 102 GLU A CA 1
ATOM 832 C C . GLU A 1 102 ? -18.859 -2.286 -5.283 1.00 97.88 102 GLU A C 1
ATOM 834 O O . GLU A 1 102 ? -19.755 -2.318 -6.128 1.00 97.88 102 GLU A O 1
ATOM 839 N N . ILE A 1 103 ? -19.083 -1.897 -4.029 1.00 98.12 103 ILE A N 1
ATOM 840 C CA . ILE A 1 103 ? -20.393 -1.517 -3.497 1.00 98.12 103 ILE A CA 1
ATOM 841 C C . ILE A 1 103 ? -20.283 -0.112 -2.917 1.00 98.12 103 ILE A C 1
ATOM 843 O O . ILE A 1 103 ? -19.674 0.100 -1.867 1.00 98.12 103 ILE A O 1
ATOM 847 N N . GLU A 1 104 ? -20.902 0.853 -3.589 1.00 97.62 104 GLU A N 1
ATOM 848 C CA . GLU A 1 104 ? -20.978 2.225 -3.099 1.00 97.62 104 GLU A CA 1
ATOM 849 C C . GLU A 1 104 ? -21.914 2.325 -1.882 1.00 97.62 104 GLU A C 1
ATOM 851 O O . GLU A 1 104 ? -23.021 1.780 -1.872 1.00 97.62 104 GLU A O 1
ATOM 856 N N . VAL A 1 105 ? -21.473 3.043 -0.846 1.00 96.81 105 VAL A N 1
ATOM 857 C CA . VAL A 1 105 ? -22.226 3.271 0.391 1.00 96.81 105 VAL A CA 1
ATOM 858 C C . VAL A 1 105 ? -22.499 4.762 0.543 1.00 96.81 105 VAL A C 1
ATOM 860 O O . VAL A 1 105 ? -21.576 5.551 0.736 1.00 96.81 105 VAL A O 1
ATOM 863 N N . LYS A 1 106 ? -23.781 5.140 0.478 1.00 94.31 106 LYS A N 1
ATOM 864 C CA . LYS A 1 106 ? -24.268 6.522 0.634 1.00 94.31 106 LYS A CA 1
ATOM 865 C C . LYS A 1 106 ? -25.568 6.556 1.438 1.00 94.31 106 LYS A C 1
ATOM 867 O O . LYS A 1 106 ? -26.622 6.940 0.937 1.00 94.31 106 LYS A O 1
ATOM 872 N N . GLN A 1 107 ? -25.524 6.099 2.689 1.00 92.31 107 GLN A N 1
ATOM 873 C CA . GLN A 1 107 ? -26.727 5.965 3.520 1.00 92.31 107 GLN A CA 1
ATOM 874 C C . GLN A 1 107 ? -26.463 6.239 4.997 1.00 92.31 107 GLN A C 1
ATOM 876 O O . GLN A 1 107 ? -25.380 5.979 5.503 1.00 92.31 107 GLN A O 1
ATOM 881 N N . GLY A 1 108 ? -27.449 6.796 5.707 1.00 86.50 108 GLY A N 1
ATOM 882 C CA . GLY A 1 108 ? -27.338 7.026 7.155 1.00 86.50 108 GLY A CA 1
ATOM 883 C C . GLY A 1 108 ? -26.214 7.986 7.574 1.00 86.50 108 GLY A C 1
ATOM 884 O O . GLY A 1 108 ? -25.792 7.966 8.724 1.00 86.50 108 GLY A O 1
ATOM 885 N N . GLY A 1 109 ? -25.718 8.821 6.651 1.00 88.12 109 GLY A N 1
ATOM 886 C CA . GLY A 1 109 ? -24.541 9.666 6.886 1.00 88.12 109 GLY A CA 1
ATOM 887 C C . GLY A 1 109 ? -23.210 8.924 6.769 1.00 88.12 109 GLY A C 1
ATOM 888 O O . GLY A 1 109 ? -22.197 9.479 7.161 1.00 88.12 109 GLY A O 1
ATOM 889 N N . ILE A 1 110 ? -23.215 7.700 6.244 1.00 93.44 110 ILE A N 1
ATOM 890 C CA . ILE A 1 110 ? -22.032 6.893 5.968 1.00 93.44 110 ILE A CA 1
ATOM 891 C C . ILE A 1 110 ? -21.739 6.987 4.478 1.00 93.44 110 ILE A C 1
ATOM 893 O O . ILE A 1 110 ? -22.620 6.749 3.646 1.00 93.44 110 ILE A O 1
ATOM 897 N N . TRP A 1 111 ? -20.495 7.338 4.185 1.00 94.94 111 TRP A N 1
ATOM 898 C CA . TRP A 1 111 ? -19.940 7.470 2.846 1.00 94.94 111 TRP A CA 1
ATOM 899 C C . TRP A 1 111 ? -18.794 6.486 2.682 1.00 94.94 111 TRP A C 1
ATOM 901 O O . TRP A 1 111 ? -18.073 6.244 3.650 1.00 94.94 111 TRP A O 1
ATOM 911 N N . GLY A 1 112 ? -18.606 5.959 1.478 1.00 96.06 112 GLY A N 1
ATOM 912 C CA . GLY A 1 112 ? -17.436 5.168 1.120 1.00 96.06 112 GLY A CA 1
ATOM 913 C C . GLY A 1 112 ? -17.752 4.066 0.122 1.00 96.06 112 GLY A C 1
ATOM 914 O O . GLY A 1 112 ? -18.821 4.039 -0.489 1.00 96.06 112 GLY A O 1
ATOM 915 N N . VAL A 1 113 ? -16.807 3.147 -0.024 1.00 98.25 113 VAL A N 1
ATOM 916 C CA . VAL A 1 113 ? -16.887 2.038 -0.971 1.00 98.25 113 VAL A CA 1
ATOM 917 C C . VAL A 1 113 ? -16.433 0.756 -0.295 1.00 98.25 113 VAL A C 1
ATOM 919 O O . VAL A 1 113 ? -15.333 0.679 0.253 1.00 98.25 113 VAL A O 1
ATOM 922 N N . ILE A 1 114 ? -17.304 -0.248 -0.332 1.00 98.56 114 ILE A N 1
ATOM 923 C CA . ILE A 1 114 ? -17.012 -1.596 0.137 1.00 98.56 114 ILE A CA 1
ATOM 924 C C . ILE A 1 114 ? -16.538 -2.439 -1.040 1.00 98.56 114 ILE A C 1
ATOM 926 O O . ILE A 1 114 ? -17.223 -2.536 -2.055 1.00 98.56 114 ILE A O 1
ATOM 930 N N . TYR A 1 115 ? -15.417 -3.122 -0.854 1.00 98.62 115 TYR A N 1
ATOM 931 C CA . TYR A 1 115 ? -14.955 -4.176 -1.739 1.00 98.62 115 TYR A CA 1
ATOM 932 C C . TYR A 1 115 ? -15.238 -5.529 -1.104 1.00 98.62 115 TYR A C 1
ATOM 934 O O . TYR A 1 115 ? -14.744 -5.844 -0.020 1.00 98.62 115 TYR A O 1
ATOM 942 N N . LYS A 1 116 ? -16.072 -6.327 -1.770 1.00 98.56 116 LYS A N 1
ATOM 943 C CA . LYS A 1 116 ? -16.548 -7.612 -1.264 1.00 98.56 116 LYS A CA 1
ATOM 944 C C . LYS A 1 116 ? -15.964 -8.767 -2.090 1.00 98.56 116 LYS A C 1
ATOM 946 O O . LYS A 1 116 ? -16.205 -8.811 -3.300 1.00 98.56 116 LYS A O 1
ATOM 951 N N . PRO A 1 117 ? -15.278 -9.738 -1.461 1.00 98.38 117 PRO A N 1
ATOM 952 C CA . PRO A 1 117 ? -14.847 -10.955 -2.141 1.00 98.38 117 PRO A CA 1
ATOM 953 C C . PRO A 1 117 ? -16.033 -11.770 -2.705 1.00 98.38 117 PRO A C 1
ATOM 955 O O . PRO A 1 117 ? -17.174 -11.653 -2.219 1.00 98.38 117 PRO A O 1
ATOM 958 N N . PRO A 1 118 ? -15.797 -12.622 -3.721 1.00 97.50 118 PRO A N 1
ATOM 959 C CA . PRO A 1 118 ? -16.831 -13.510 -4.244 1.00 97.50 118 PRO A CA 1
ATOM 960 C C . PRO A 1 118 ? -17.300 -14.519 -3.185 1.00 97.50 118 PRO A C 1
ATOM 962 O O . PRO A 1 118 ? -16.532 -14.961 -2.335 1.00 97.50 118 PRO A O 1
ATOM 965 N N . GLY A 1 119 ? -18.574 -14.912 -3.257 1.00 96.75 119 GLY A N 1
ATOM 966 C CA . GLY A 1 119 ? -19.184 -15.887 -2.343 1.00 96.75 119 GLY A CA 1
ATOM 967 C C . GLY A 1 119 ? -20.072 -15.270 -1.253 1.00 96.75 119 GLY A C 1
ATOM 968 O O . GLY A 1 119 ? -20.226 -14.047 -1.190 1.00 96.75 119 GLY A O 1
ATOM 969 N N . PRO A 1 120 ? -20.712 -16.102 -0.414 1.00 95.88 120 PRO A N 1
ATOM 970 C CA . PRO A 1 120 ? -21.708 -15.643 0.557 1.00 95.88 120 PRO A CA 1
ATOM 971 C C . PRO A 1 120 ? -21.106 -14.975 1.806 1.00 95.88 120 PRO A C 1
ATOM 973 O O . PRO A 1 120 ? -21.801 -14.208 2.466 1.00 95.88 120 PRO A O 1
ATOM 976 N N . GLY A 1 121 ? -19.827 -15.217 2.109 1.00 95.19 121 GLY A N 1
ATOM 977 C CA . GLY A 1 121 ? -19.217 -14.828 3.383 1.00 95.19 121 GLY A CA 1
ATOM 978 C C . GLY A 1 121 ? -19.588 -15.793 4.524 1.00 95.19 121 GLY A C 1
ATOM 979 O O . GLY A 1 121 ? -19.996 -16.922 4.262 1.00 95.19 121 GLY A O 1
ATOM 980 N N . SER A 1 122 ? -19.459 -15.395 5.793 1.00 96.94 122 SER A N 1
ATOM 981 C CA . SER A 1 122 ? -18.926 -14.105 6.258 1.00 96.94 122 SER A CA 1
ATOM 982 C C . SER A 1 122 ? -17.412 -13.986 6.037 1.00 96.94 122 SER A C 1
ATOM 984 O O . SER A 1 122 ? -16.695 -14.984 6.011 1.00 96.94 122 SER A O 1
ATOM 986 N N . PHE A 1 123 ? -16.926 -12.762 5.834 1.00 98.56 123 PHE A N 1
ATOM 987 C CA . PHE A 1 123 ? -15.510 -12.483 5.581 1.00 98.56 123 PHE A CA 1
ATOM 988 C C . PHE A 1 123 ? -14.879 -11.745 6.775 1.00 98.56 123 PHE A C 1
ATOM 990 O O . PHE A 1 123 ? -15.549 -10.904 7.389 1.00 98.56 123 PHE A O 1
ATOM 997 N N . PRO A 1 124 ? -13.601 -11.996 7.117 1.00 98.50 124 PRO A N 1
ATOM 998 C CA . PRO A 1 124 ? -12.837 -11.058 7.940 1.00 98.50 124 PRO A CA 1
ATOM 999 C C . PRO A 1 124 ? -12.768 -9.702 7.232 1.00 98.50 124 PRO A C 1
ATOM 1001 O O . PRO A 1 124 ? -12.759 -9.652 6.001 1.00 98.50 124 PRO A O 1
ATOM 1004 N N . CYS A 1 125 ? -12.752 -8.610 7.992 1.00 98.69 125 CYS A N 1
ATOM 1005 C CA . CYS A 1 125 ? -12.826 -7.264 7.443 1.00 98.69 125 CYS A CA 1
ATOM 1006 C C . CYS A 1 125 ? -11.565 -6.446 7.723 1.00 98.69 125 CYS A C 1
ATOM 1008 O O . CYS A 1 125 ? -11.074 -6.437 8.849 1.00 98.69 125 CYS A O 1
ATOM 1010 N N . ILE A 1 126 ? -11.076 -5.725 6.713 1.00 98.44 126 ILE A N 1
ATOM 1011 C CA . ILE A 1 126 ? -10.034 -4.703 6.846 1.00 98.44 126 ILE A CA 1
ATOM 1012 C C . ILE A 1 126 ? -10.629 -3.350 6.469 1.00 98.44 126 ILE A C 1
ATOM 1014 O O . ILE A 1 126 ? -11.007 -3.122 5.318 1.00 98.44 126 ILE A O 1
ATOM 1018 N N . ILE A 1 127 ? -10.681 -2.437 7.429 1.00 98.25 127 ILE A N 1
ATOM 1019 C CA . ILE A 1 127 ? -11.047 -1.045 7.180 1.00 98.25 127 ILE A CA 1
ATOM 1020 C C . ILE A 1 127 ? -9.772 -0.260 6.859 1.00 98.25 127 ILE A C 1
ATOM 1022 O O . ILE A 1 127 ? -8.869 -0.191 7.693 1.00 98.25 127 ILE A O 1
ATOM 1026 N N . ASP A 1 128 ? -9.716 0.328 5.663 1.00 96.62 128 ASP A N 1
ATOM 1027 C CA 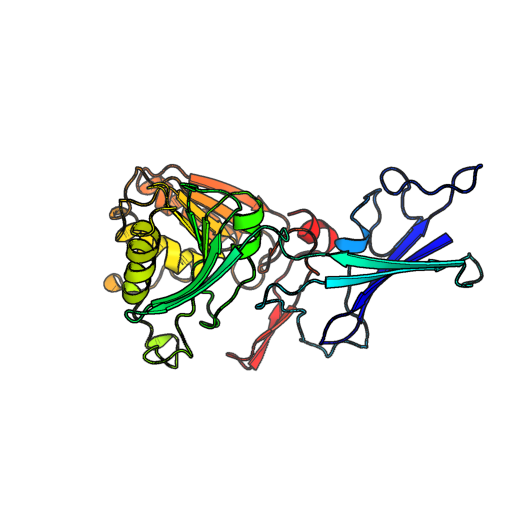. ASP A 1 128 ? -8.643 1.231 5.234 1.00 96.62 128 ASP A CA 1
ATOM 1028 C C . ASP A 1 128 ? -8.965 2.636 5.755 1.00 96.62 128 ASP A C 1
ATOM 1030 O O . ASP A 1 128 ? -9.955 3.255 5.343 1.00 96.62 128 ASP A O 1
ATOM 1034 N N . THR A 1 129 ? -8.194 3.110 6.734 1.00 95.75 129 THR A N 1
ATOM 1035 C CA . THR A 1 129 ? -8.474 4.388 7.387 1.00 95.75 129 THR A CA 1
ATOM 1036 C C . THR A 1 129 ? -8.185 5.565 6.445 1.00 95.75 129 THR A C 1
ATOM 1038 O O . THR A 1 129 ? -7.253 5.512 5.639 1.00 95.75 129 THR A O 1
ATOM 1041 N N . PRO A 1 130 ? -8.959 6.665 6.525 1.00 93.00 130 PRO A N 1
ATOM 1042 C CA . PRO A 1 130 ? -8.777 7.792 5.615 1.00 93.00 130 PRO A CA 1
ATOM 1043 C C . PRO A 1 130 ? -7.378 8.410 5.728 1.00 93.00 130 PRO A C 1
ATOM 1045 O O . PRO A 1 130 ? -6.898 8.727 6.818 1.00 93.00 130 PRO A O 1
ATOM 1048 N N . VAL A 1 131 ? -6.734 8.623 4.582 1.00 88.31 131 VAL A N 1
ATOM 1049 C CA . VAL A 1 131 ? -5.436 9.308 4.482 1.00 88.31 131 VAL A CA 1
ATOM 1050 C C . VAL A 1 131 ? -5.590 10.819 4.614 1.00 88.31 131 VAL A C 1
ATOM 1052 O O . VAL A 1 131 ? -6.664 11.349 4.370 1.00 88.31 131 VAL A O 1
ATOM 1055 N N . VAL A 1 132 ? -4.503 11.536 4.921 1.00 87.19 132 VAL A N 1
ATOM 1056 C CA . VAL A 1 132 ? -4.504 12.986 5.225 1.00 87.19 132 VAL A CA 1
ATOM 1057 C C . VAL A 1 132 ? -5.171 13.885 4.168 1.00 87.19 132 VAL A C 1
ATOM 1059 O O . VAL A 1 132 ? -5.672 14.949 4.511 1.00 87.19 132 VAL A O 1
ATOM 1062 N N . ASP A 1 133 ? -5.221 13.464 2.897 1.00 86.38 133 ASP A N 1
ATOM 1063 C CA . ASP A 1 133 ? -5.939 14.197 1.838 1.00 86.38 133 ASP A CA 1
ATOM 1064 C C . ASP A 1 133 ? -7.459 14.247 2.081 1.00 86.38 133 ASP A C 1
ATOM 1066 O O . ASP A 1 133 ? -8.154 15.086 1.517 1.00 86.38 133 ASP A O 1
ATOM 1070 N N . GLY A 1 134 ? -7.975 13.355 2.927 1.00 89.12 134 GLY A N 1
ATOM 1071 C CA . GLY A 1 134 ? -9.349 13.302 3.415 1.00 89.12 134 GLY A CA 1
ATOM 1072 C C . GLY A 1 134 ? -10.394 12.860 2.401 1.00 89.12 134 GLY A C 1
ATOM 1073 O O . GLY A 1 134 ? -11.509 12.515 2.789 1.00 89.12 134 GLY A O 1
ATOM 1074 N N . ARG A 1 135 ? -10.037 12.814 1.121 1.00 91.44 135 ARG A N 1
ATOM 1075 C CA . ARG A 1 135 ? -10.868 12.293 0.037 1.00 91.44 135 ARG A CA 1
ATOM 1076 C C . ARG A 1 135 ? -10.880 10.771 0.022 1.00 91.44 135 ARG A C 1
ATOM 1078 O O . ARG A 1 135 ? -10.040 10.115 0.639 1.00 91.44 135 ARG A O 1
ATOM 1085 N N . LEU A 1 136 ? -11.838 10.214 -0.715 1.00 93.50 136 LEU A N 1
ATOM 1086 C CA . LEU A 1 136 ? -11.920 8.778 -0.934 1.00 93.50 136 LEU A CA 1
ATOM 1087 C C . LEU A 1 136 ? -10.655 8.299 -1.658 1.00 93.50 136 LEU A C 1
ATOM 1089 O O . LEU A 1 136 ? -10.271 8.838 -2.693 1.00 93.50 136 LEU A O 1
ATOM 1093 N N . CYS A 1 137 ? -10.020 7.276 -1.097 1.00 93.75 137 CYS A N 1
ATOM 1094 C CA . CYS A 1 137 ? -8.835 6.639 -1.645 1.00 93.75 137 CYS A CA 1
ATOM 1095 C C . CYS A 1 137 ? -9.104 5.136 -1.697 1.00 93.75 137 CYS A C 1
ATOM 1097 O O . CYS A 1 137 ? -9.169 4.484 -0.659 1.00 93.75 137 CYS A O 1
ATOM 1099 N N . LYS A 1 138 ? -9.276 4.588 -2.900 1.00 95.00 138 LYS A N 1
ATOM 1100 C CA . LYS A 1 138 ? -9.552 3.163 -3.134 1.00 95.00 138 LYS A CA 1
ATOM 1101 C C . LYS A 1 138 ? -8.268 2.348 -3.285 1.00 95.00 138 LYS A C 1
ATOM 1103 O O . LYS A 1 138 ? -8.308 1.226 -3.754 1.00 95.00 138 LYS A O 1
ATOM 1108 N N . THR A 1 139 ? -7.107 2.890 -2.933 1.00 90.94 139 THR A N 1
ATOM 1109 C CA . THR A 1 139 ? -5.808 2.287 -3.257 1.00 90.94 139 THR A CA 1
ATOM 1110 C C . THR A 1 139 ? -5.617 0.893 -2.631 1.00 90.94 139 THR A C 1
ATOM 1112 O O . THR A 1 139 ? -5.240 -0.025 -3.357 1.00 90.94 139 THR A O 1
ATOM 1115 N N . HIS A 1 140 ? -5.914 0.680 -1.338 1.00 93.31 140 HIS A N 1
ATOM 1116 C CA . HIS A 1 140 ? -5.625 -0.602 -0.658 1.00 93.31 140 HIS A CA 1
ATOM 1117 C C . HIS A 1 140 ? -6.836 -1.524 -0.481 1.00 93.31 140 HIS A C 1
ATOM 1119 O O . HIS A 1 140 ? -6.697 -2.749 -0.540 1.00 93.31 140 HIS A O 1
ATOM 1125 N N . ALA A 1 141 ? -8.029 -0.964 -0.275 1.00 95.88 141 ALA A N 1
ATOM 1126 C CA . ALA A 1 141 ? -9.242 -1.747 -0.038 1.00 95.88 141 ALA A CA 1
ATOM 1127 C C . ALA A 1 141 ? -9.545 -2.855 -1.085 1.00 95.88 141 ALA A C 1
ATOM 1129 O O . ALA A 1 141 ? -9.764 -4.007 -0.697 1.00 95.88 141 ALA A O 1
ATOM 1130 N N . PRO A 1 142 ? -9.501 -2.598 -2.405 1.00 96.06 142 PRO A N 1
ATOM 1131 C CA . PRO A 1 142 ? -9.765 -3.619 -3.421 1.00 96.06 142 PRO A CA 1
ATOM 1132 C C . PRO A 1 142 ? -8.698 -4.724 -3.480 1.00 96.06 142 PRO A C 1
ATOM 1134 O O . PRO A 1 142 ? -8.999 -5.859 -3.863 1.00 96.06 142 PRO A O 1
ATOM 1137 N N . LEU A 1 143 ? -7.461 -4.430 -3.070 1.00 94.56 143 LEU A N 1
ATOM 1138 C CA . LEU A 1 143 ? -6.403 -5.437 -2.953 1.00 94.56 143 LEU A CA 1
ATOM 1139 C C . LEU A 1 143 ? -6.675 -6.372 -1.783 1.00 94.56 143 LEU A C 1
ATOM 1141 O O . LEU A 1 143 ? -6.664 -7.585 -1.960 1.00 94.56 143 LEU A O 1
ATOM 1145 N N . SER A 1 144 ? -7.042 -5.814 -0.627 1.00 96.06 144 SER A N 1
ATOM 1146 C CA . SER A 1 144 ? -7.458 -6.604 0.539 1.00 96.06 144 SER A CA 1
ATOM 1147 C C . SER A 1 144 ? -8.617 -7.546 0.190 1.00 96.06 144 SER A C 1
ATOM 1149 O O . SER A 1 144 ? -8.623 -8.712 0.581 1.00 96.06 144 SER A O 1
ATOM 1151 N N . ALA A 1 145 ? -9.567 -7.081 -0.626 1.00 97.88 145 ALA A N 1
ATOM 1152 C CA . ALA A 1 145 ? -10.664 -7.917 -1.103 1.00 97.88 145 ALA A CA 1
ATOM 1153 C C . ALA A 1 145 ? -10.273 -8.986 -2.122 1.00 97.88 145 ALA A C 1
ATOM 1155 O O . ALA A 1 145 ? -10.923 -10.031 -2.183 1.00 97.88 145 ALA A O 1
ATOM 1156 N N . SER A 1 146 ? -9.197 -8.772 -2.879 1.00 96.44 146 SER A N 1
ATOM 1157 C CA . SER A 1 146 ? -8.631 -9.815 -3.742 1.00 96.44 146 SER A CA 1
ATOM 1158 C C . SER A 1 146 ? -8.000 -10.949 -2.930 1.00 96.44 146 SER A C 1
ATOM 1160 O O . SER A 1 146 ? -8.042 -12.091 -3.374 1.00 96.44 146 SER A O 1
ATOM 1162 N N . GLU A 1 147 ? -7.529 -10.651 -1.717 1.00 95.75 147 GLU A N 1
ATOM 1163 C CA . GLU A 1 147 ? -6.984 -11.619 -0.753 1.00 95.75 147 GLU A CA 1
ATOM 1164 C C . GLU A 1 147 ? -8.055 -12.247 0.165 1.00 95.75 147 GLU A C 1
ATOM 1166 O O . GLU A 1 147 ? -7.740 -12.979 1.100 1.00 95.75 147 GLU A O 1
ATOM 1171 N N . GLY A 1 148 ? -9.343 -11.984 -0.089 1.00 97.06 148 GLY A N 1
ATOM 1172 C CA . GLY A 1 148 ? -10.452 -12.619 0.632 1.00 97.06 148 GLY A CA 1
ATOM 1173 C C . GLY A 1 148 ? -10.964 -11.866 1.865 1.00 97.06 148 GLY A C 1
ATOM 1174 O O . GLY A 1 148 ? -11.818 -12.397 2.579 1.00 97.06 148 GLY A O 1
ATOM 1175 N N . PHE A 1 149 ? -10.520 -10.628 2.098 1.00 98.31 149 PHE A N 1
ATOM 1176 C CA . PHE A 1 149 ? -11.058 -9.771 3.158 1.00 98.31 149 PHE A CA 1
ATOM 1177 C C . PHE A 1 149 ? -12.208 -8.905 2.642 1.00 98.31 149 PHE A C 1
ATOM 1179 O O . PHE A 1 149 ? -12.110 -8.275 1.597 1.00 98.31 149 PHE A O 1
ATOM 1186 N N . LEU A 1 150 ? -13.299 -8.774 3.392 1.00 98.69 150 LEU A N 1
ATOM 1187 C CA . LEU A 1 150 ? -14.190 -7.638 3.164 1.00 98.69 150 LEU A CA 1
ATOM 1188 C C . LEU A 1 150 ? -13.395 -6.360 3.435 1.00 98.69 150 LEU A C 1
ATOM 1190 O O . LEU A 1 150 ? -12.766 -6.252 4.482 1.00 98.69 150 LEU A O 1
ATOM 1194 N N . SER A 1 151 ? -13.421 -5.379 2.546 1.00 98.31 151 SER A N 1
ATOM 1195 C CA . SER A 1 151 ? -12.708 -4.133 2.807 1.00 98.31 151 SER A CA 1
ATOM 1196 C C . SER A 1 151 ? -13.577 -2.911 2.623 1.00 98.31 151 SER A C 1
ATOM 1198 O O . SER A 1 151 ? -14.483 -2.908 1.793 1.00 98.31 151 SER A O 1
ATOM 1200 N N . PHE A 1 152 ? -13.322 -1.887 3.432 1.00 98.38 152 PHE A N 1
ATOM 1201 C CA . PHE A 1 152 ? -14.064 -0.639 3.406 1.00 98.38 152 PHE A CA 1
ATOM 1202 C C . PHE A 1 152 ? -13.100 0.542 3.460 1.00 98.38 152 PHE A C 1
ATOM 1204 O O . PHE A 1 152 ? -12.334 0.666 4.412 1.00 98.38 152 PHE A O 1
ATOM 1211 N N . CYS A 1 153 ? -13.163 1.408 2.450 1.00 97.38 153 CYS A N 1
ATOM 1212 C CA . CYS A 1 153 ? -12.481 2.700 2.420 1.00 97.38 153 CYS A CA 1
ATOM 1213 C C . CYS A 1 153 ? -13.518 3.823 2.336 1.00 97.38 153 CYS A C 1
ATOM 1215 O O . CYS A 1 153 ? -14.567 3.673 1.699 1.00 97.38 153 CYS A O 1
ATOM 1217 N N . PHE A 1 154 ? -13.234 4.961 2.959 1.00 96.19 154 PHE A N 1
ATOM 1218 C CA . PHE A 1 154 ? -14.174 6.076 3.023 1.00 96.19 154 PHE A CA 1
ATOM 1219 C C . PHE A 1 154 ? -13.474 7.431 3.141 1.00 96.19 154 PHE A C 1
ATOM 1221 O O . PHE A 1 154 ? -12.329 7.494 3.586 1.00 96.19 154 PHE A O 1
ATOM 1228 N N . PRO A 1 155 ? -14.145 8.525 2.743 1.00 94.81 155 PRO A N 1
ATOM 1229 C CA . PRO A 1 155 ? -13.633 9.871 2.938 1.00 94.81 155 PRO A CA 1
ATOM 1230 C C . PRO A 1 155 ? -13.932 10.401 4.348 1.00 94.81 155 PRO A C 1
ATOM 1232 O O . PRO A 1 155 ? -14.879 9.978 5.018 1.00 94.81 155 PRO A O 1
ATOM 1235 N N . MET A 1 156 ? -13.152 11.397 4.758 1.00 93.56 156 MET A N 1
ATOM 1236 C CA . MET A 1 156 ? -13.438 12.283 5.892 1.00 93.56 156 MET A CA 1
ATOM 1237 C C . MET A 1 156 ? -13.746 13.727 5.464 1.00 93.56 156 MET A C 1
ATOM 1239 O O . MET A 1 156 ? -14.210 14.504 6.291 1.00 93.56 156 MET A O 1
ATOM 1243 N N . LEU A 1 157 ? -13.536 14.073 4.188 1.00 92.25 157 LEU A N 1
ATOM 1244 C CA . LEU A 1 157 ? -13.802 15.387 3.596 1.00 92.25 157 LEU A CA 1
ATOM 1245 C C . LEU A 1 157 ? -14.638 15.262 2.312 1.00 92.25 157 LEU A C 1
ATOM 1247 O O . LEU A 1 157 ? -14.818 14.172 1.778 1.00 92.25 157 LEU A O 1
ATOM 1251 N N . ASP A 1 158 ? -15.100 16.401 1.797 1.00 84.81 158 ASP A N 1
ATOM 1252 C CA . ASP A 1 158 ? -15.637 16.580 0.436 1.00 84.81 158 ASP A CA 1
ATOM 1253 C C . ASP A 1 158 ? -16.919 15.789 0.074 1.00 84.81 158 ASP A C 1
ATOM 1255 O O . ASP A 1 158 ? -17.383 15.875 -1.062 1.00 84.81 158 ASP A O 1
ATOM 1259 N N . GLU A 1 159 ? -17.565 15.111 1.030 1.00 89.75 159 GLU A N 1
ATOM 1260 C CA . GLU A 1 159 ? -18.911 14.532 0.867 1.00 89.75 159 GLU A CA 1
ATOM 1261 C C . GLU A 1 159 ? -19.991 15.342 1.605 1.00 89.75 159 GLU A C 1
ATOM 1263 O O . GLU A 1 159 ? -19.696 16.078 2.555 1.00 89.75 159 GLU A O 1
ATOM 1268 N N . PRO A 1 160 ? -21.280 15.216 1.233 1.00 88.06 160 PRO A N 1
ATOM 1269 C CA . PRO A 1 160 ? -22.353 15.938 1.900 1.00 88.06 160 PRO A CA 1
ATOM 1270 C C . PRO A 1 160 ? -22.380 15.705 3.418 1.00 88.06 160 PRO A C 1
ATOM 1272 O O . PRO A 1 160 ? -22.572 14.582 3.899 1.00 88.06 160 PRO A O 1
ATOM 1275 N N . ARG A 1 161 ? -22.301 16.817 4.164 1.00 84.50 161 ARG A N 1
ATOM 1276 C CA . ARG A 1 161 ? -22.227 16.897 5.638 1.00 84.50 161 ARG A CA 1
ATOM 1277 C C . ARG A 1 161 ? -20.885 16.475 6.246 1.00 84.50 161 ARG A C 1
ATOM 1279 O O . ARG A 1 161 ? -20.800 16.435 7.471 1.00 84.50 161 ARG A O 1
ATOM 1286 N N . LEU A 1 162 ? -19.863 16.200 5.436 1.00 90.38 162 LEU A N 1
ATOM 1287 C CA . LEU A 1 162 ? -18.488 16.118 5.921 1.00 90.38 162 LEU A CA 1
ATOM 1288 C C . LEU A 1 162 ? -17.846 17.511 5.976 1.00 90.38 162 LEU A C 1
ATOM 1290 O O . LEU A 1 162 ? -18.279 18.420 5.256 1.00 90.38 162 LEU A O 1
ATOM 1294 N N . PRO A 1 163 ? -16.839 17.701 6.842 1.00 90.81 163 PRO A N 1
ATOM 1295 C CA . PRO A 1 163 ? -16.078 18.938 6.902 1.00 90.81 163 PRO A CA 1
ATOM 1296 C C . PRO A 1 163 ? -15.349 19.264 5.597 1.00 90.81 163 PRO A C 1
ATOM 1298 O O . PRO A 1 163 ? -15.166 18.418 4.720 1.00 90.81 163 PRO A O 1
ATOM 1301 N N . LYS A 1 164 ? -14.916 20.523 5.482 1.00 88.94 164 LYS A N 1
ATOM 1302 C CA . LYS A 1 164 ? -14.139 21.015 4.333 1.00 88.94 164 LYS A CA 1
ATOM 1303 C C . LYS A 1 164 ? -12.634 21.000 4.574 1.00 88.94 164 LYS A C 1
ATOM 1305 O O . LYS A 1 164 ? -11.872 21.007 3.613 1.00 88.94 164 LYS A O 1
ATOM 1310 N N . THR A 1 165 ? -12.210 21.026 5.832 1.00 88.25 165 THR A N 1
ATOM 1311 C CA . THR A 1 165 ? -10.797 21.027 6.209 1.00 88.25 165 THR A CA 1
ATOM 1312 C C . THR A 1 165 ? -10.542 19.987 7.291 1.00 88.25 165 THR A C 1
ATOM 1314 O O . THR A 1 165 ? -11.464 19.551 7.983 1.00 88.25 165 THR A O 1
ATOM 1317 N N . LEU A 1 166 ? -9.288 19.550 7.399 1.00 85.81 166 LEU A N 1
ATOM 1318 C CA . LEU A 1 166 ? -8.894 18.467 8.297 1.00 85.81 166 LEU A CA 1
ATOM 1319 C C . LEU A 1 166 ? -9.050 18.851 9.776 1.00 85.81 166 LEU A C 1
ATOM 1321 O O . LEU A 1 166 ? -9.322 17.989 10.605 1.00 85.81 166 LEU A O 1
ATOM 1325 N N . GLU A 1 167 ? -8.905 20.135 10.105 1.00 86.19 167 GLU A N 1
ATOM 1326 C CA . GLU A 1 167 ? -9.030 20.668 11.467 1.00 86.19 167 GLU A CA 1
ATOM 1327 C C . GLU A 1 167 ? -10.438 20.489 12.048 1.00 86.19 167 GLU A C 1
ATOM 1329 O O . GLU A 1 167 ? -10.588 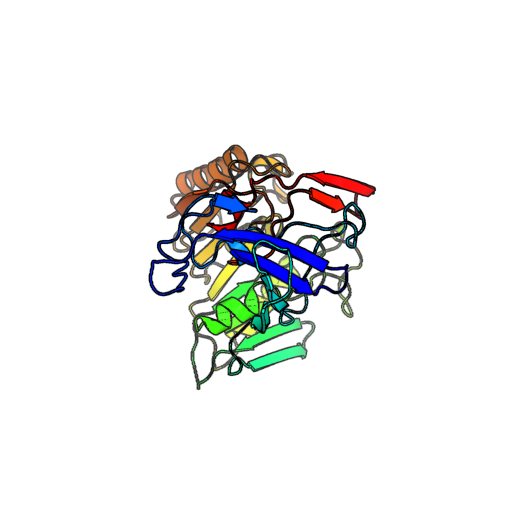20.367 13.262 1.00 86.19 167 GLU A O 1
ATOM 1334 N N . ASP A 1 168 ? -11.449 20.441 11.179 1.00 88.25 168 ASP A N 1
ATOM 1335 C CA . ASP A 1 168 ? -12.858 20.296 11.541 1.00 88.25 168 ASP A CA 1
ATOM 1336 C C . ASP A 1 168 ? -13.317 18.821 11.557 1.00 88.25 168 ASP A C 1
ATOM 1338 O O . ASP A 1 168 ? -14.489 18.533 11.818 1.00 88.25 168 ASP A O 1
ATOM 1342 N N . VAL A 1 169 ? -12.424 17.869 11.252 1.00 88.06 169 VAL A N 1
ATOM 1343 C CA . VAL A 1 169 ? -12.747 16.435 11.240 1.00 88.06 169 VAL A CA 1
ATOM 1344 C C . VAL A 1 169 ? -12.913 15.907 12.659 1.00 88.06 169 VAL A C 1
ATOM 1346 O O . VAL A 1 169 ? -11.957 15.767 13.419 1.00 88.06 169 VAL A O 1
ATOM 1349 N N . ASP A 1 170 ? -14.146 15.525 12.984 1.00 86.50 170 ASP A N 1
ATOM 1350 C CA . ASP A 1 170 ? -14.440 14.704 14.153 1.00 86.50 170 ASP A CA 1
ATOM 1351 C C . ASP A 1 170 ? -14.039 13.249 13.874 1.00 86.50 170 ASP A C 1
ATOM 1353 O O . ASP A 1 170 ? -14.697 12.550 13.107 1.00 86.50 170 ASP A O 1
ATOM 1357 N N . ILE A 1 171 ? -12.964 12.767 14.499 1.00 83.19 171 ILE A N 1
ATOM 1358 C CA . ILE A 1 171 ? -12.493 11.383 14.322 1.00 83.19 171 ILE A CA 1
ATOM 1359 C C . ILE A 1 171 ? -13.541 10.369 14.823 1.00 83.19 171 ILE A C 1
ATOM 1361 O O . ILE A 1 171 ? -13.615 9.255 14.305 1.00 83.19 171 ILE A O 1
ATOM 1365 N N . GLU A 1 172 ? -14.420 10.748 15.757 1.00 81.06 172 GLU A N 1
ATOM 1366 C CA . GLU A 1 172 ? -15.476 9.862 16.261 1.00 81.06 172 GLU A CA 1
ATOM 1367 C C . GLU A 1 172 ? -16.576 9.601 15.214 1.00 81.06 172 GLU A C 1
ATOM 1369 O O . GLU A 1 172 ? -17.327 8.627 15.321 1.00 81.06 172 GLU A O 1
ATOM 1374 N N . TYR A 1 173 ? -16.658 10.408 14.147 1.00 85.56 173 TYR A N 1
ATOM 1375 C CA . TYR A 1 173 ? -17.480 10.085 12.976 1.00 85.56 173 TYR A CA 1
ATOM 1376 C C . TYR A 1 173 ? -17.071 8.740 12.357 1.00 85.56 173 TYR A C 1
ATOM 1378 O O . TYR A 1 173 ? -17.949 7.969 11.966 1.00 85.56 173 TYR A O 1
ATOM 1386 N N . LEU A 1 174 ? -15.772 8.421 12.341 1.00 88.94 174 LEU A N 1
ATOM 1387 C CA . LEU A 1 174 ? -15.230 7.211 11.712 1.00 88.94 174 LEU A CA 1
ATOM 1388 C C . LEU A 1 174 ? -15.643 5.932 12.466 1.00 88.94 174 LEU A C 1
ATOM 1390 O O . LEU A 1 174 ? -15.757 4.860 11.872 1.00 88.94 174 LEU A O 1
ATOM 1394 N N . SER A 1 175 ? -15.978 6.046 13.754 1.00 93.62 175 SER A N 1
ATOM 1395 C CA . SER A 1 175 ? -16.531 4.962 14.578 1.00 93.62 175 SER A CA 1
ATOM 1396 C C . SER A 1 175 ? -17.862 4.420 14.031 1.00 93.62 175 SER A C 1
ATOM 1398 O O . SER A 1 175 ? -18.231 3.268 14.281 1.00 93.62 175 SER A O 1
ATOM 1400 N N . LYS A 1 176 ? -18.610 5.228 13.260 1.00 93.69 176 LYS A N 1
ATOM 1401 C CA . LYS A 1 176 ? -19.864 4.802 12.612 1.00 93.69 176 LYS A CA 1
ATOM 1402 C C . LYS A 1 176 ? -19.612 3.787 11.498 1.00 93.69 176 LYS A C 1
ATOM 1404 O O . LYS A 1 176 ? -20.434 2.892 11.310 1.00 93.69 176 LYS A O 1
ATOM 1409 N N . HIS A 1 177 ? -18.482 3.884 10.801 1.00 95.50 177 HIS A N 1
ATOM 1410 C CA . HIS A 1 177 ? -18.109 2.983 9.707 1.00 95.50 177 HIS A CA 1
ATOM 1411 C C . HIS A 1 177 ? -17.787 1.583 10.212 1.00 95.50 177 HIS A C 1
ATOM 1413 O O . HIS A 1 177 ? -18.206 0.612 9.585 1.00 95.50 177 HIS A O 1
ATOM 1419 N N . ILE A 1 178 ? -17.138 1.483 11.377 1.00 96.31 178 ILE A N 1
ATOM 1420 C CA . ILE A 1 178 ? -16.871 0.206 12.057 1.00 96.31 178 ILE A CA 1
ATOM 1421 C C . ILE A 1 178 ? -18.195 -0.496 12.383 1.00 96.31 178 ILE A C 1
ATOM 1423 O O . ILE A 1 178 ? -18.424 -1.630 11.969 1.00 96.31 178 ILE A O 1
ATOM 1427 N N . LYS A 1 179 ? -19.121 0.210 13.042 1.00 95.50 179 LYS A N 1
ATOM 1428 C CA . LYS A 1 179 ? -20.442 -0.341 13.396 1.00 95.50 179 LYS A CA 1
ATOM 1429 C C . LYS A 1 179 ? -21.264 -0.721 12.168 1.00 95.50 179 LYS A C 1
ATOM 1431 O O . LYS A 1 179 ? -21.975 -1.722 12.180 1.00 95.50 179 LYS A O 1
ATOM 1436 N N . TYR A 1 180 ? -21.174 0.074 11.106 1.00 96.81 180 TYR A N 1
ATOM 1437 C CA . TYR A 1 180 ? -21.884 -0.206 9.869 1.00 96.81 180 TYR A CA 1
ATOM 1438 C C . TYR A 1 180 ? -21.378 -1.473 9.199 1.00 96.81 180 TYR A C 1
ATOM 1440 O O . TYR A 1 180 ? -22.183 -2.360 8.923 1.00 96.81 180 TYR A O 1
ATOM 1448 N N . VAL A 1 181 ? -20.063 -1.594 8.989 1.00 96.69 181 VAL A N 1
ATOM 1449 C CA . VAL A 1 181 ? -19.510 -2.789 8.347 1.00 96.69 181 VAL A CA 1
ATOM 1450 C C . VAL A 1 181 ? -19.779 -4.036 9.189 1.00 96.69 181 VAL A C 1
ATOM 1452 O O . VAL A 1 181 ? -20.133 -5.069 8.632 1.00 96.69 181 VAL A O 1
ATOM 1455 N N . GLN A 1 182 ? -19.733 -3.922 10.521 1.00 96.19 182 GLN A N 1
ATOM 1456 C CA . GLN A 1 182 ? -20.087 -5.000 11.446 1.00 96.19 182 GLN A CA 1
ATOM 1457 C C . GLN A 1 182 ? -21.552 -5.448 11.326 1.00 96.19 182 GLN A C 1
ATOM 1459 O O . GLN A 1 182 ? -21.856 -6.615 11.537 1.00 96.19 182 GLN A O 1
ATOM 1464 N N . SER A 1 183 ? -22.469 -4.545 10.967 1.00 96.25 183 SER A N 1
ATOM 1465 C CA . SER A 1 183 ? -23.891 -4.885 10.812 1.00 96.25 183 SER A CA 1
ATOM 1466 C C . SER A 1 183 ? -24.223 -5.604 9.500 1.00 96.25 183 SER A C 1
ATOM 1468 O O . SER A 1 183 ? -25.354 -6.057 9.312 1.00 96.25 183 SER A O 1
ATOM 1470 N N . LEU A 1 184 ? -23.266 -5.705 8.573 1.00 97.44 184 LEU A N 1
ATOM 1471 C CA . LEU A 1 184 ? -23.484 -6.359 7.288 1.00 97.44 184 LEU A CA 1
ATOM 1472 C C . LEU A 1 184 ? -23.527 -7.883 7.459 1.00 97.44 184 LEU A C 1
ATOM 1474 O O . LEU A 1 184 ? -22.633 -8.454 8.079 1.00 97.44 184 LEU A O 1
ATOM 1478 N N . PRO A 1 185 ? -24.483 -8.582 6.819 1.00 97.12 185 PRO A N 1
ATOM 1479 C CA . PRO A 1 185 ? -24.678 -10.024 7.009 1.00 97.12 185 PRO A CA 1
ATOM 1480 C C . PRO A 1 185 ? -23.516 -10.887 6.486 1.00 97.12 185 PRO A C 1
ATOM 1482 O O . PRO A 1 185 ? -23.434 -12.071 6.793 1.00 97.12 185 PRO A O 1
ATOM 1485 N N . TYR A 1 186 ? -22.632 -10.307 5.674 1.00 97.75 186 TYR A N 1
ATOM 1486 C CA . TYR A 1 186 ? -21.451 -10.957 5.105 1.00 97.75 186 TYR A CA 1
ATOM 1487 C C . TYR A 1 186 ? -20.139 -10.495 5.759 1.00 97.75 186 TYR A C 1
ATOM 1489 O O . TYR A 1 186 ? -19.067 -10.899 5.313 1.00 97.75 186 TYR A O 1
ATOM 1497 N N . CYS A 1 187 ? -20.196 -9.655 6.794 1.00 98.38 187 CYS A N 1
ATOM 1498 C CA . CYS A 1 187 ? -19.042 -9.318 7.620 1.00 98.38 187 CYS A CA 1
ATOM 1499 C C . CYS A 1 187 ? -18.979 -10.280 8.811 1.00 98.38 187 CYS A C 1
ATOM 1501 O O . CYS A 1 187 ? -20.005 -10.642 9.381 1.00 98.38 187 CYS A O 1
ATOM 1503 N N . SER A 1 188 ? -17.785 -10.744 9.158 1.00 97.88 188 SER A N 1
ATOM 1504 C CA . SER A 1 188 ? -17.560 -11.482 10.404 1.00 97.88 188 SER A CA 1
ATOM 1505 C C . SER A 1 188 ? -17.202 -10.518 11.538 1.00 97.88 188 SER A C 1
ATOM 1507 O O . SER A 1 188 ? -16.842 -9.369 11.296 1.00 97.88 188 SER A O 1
ATOM 1509 N N . ASP A 1 189 ? -17.183 -11.010 12.776 1.00 96.50 189 ASP A N 1
ATOM 1510 C CA . ASP A 1 189 ? -16.708 -10.232 13.932 1.00 96.50 189 ASP A CA 1
ATOM 1511 C C . ASP A 1 189 ? -15.184 -9.984 13.926 1.00 96.50 189 ASP A C 1
ATOM 1513 O O . ASP A 1 189 ? -14.640 -9.359 14.840 1.00 96.50 189 ASP A O 1
ATOM 1517 N N . ASN A 1 190 ? -14.470 -10.474 12.907 1.00 97.88 190 ASN A N 1
ATOM 1518 C CA . ASN A 1 190 ? -13.036 -10.276 12.753 1.00 97.88 190 ASN A CA 1
ATOM 1519 C C . ASN A 1 190 ? -12.745 -9.008 11.950 1.00 97.88 190 ASN A C 1
ATOM 1521 O O . ASN A 1 190 ? -12.481 -9.080 10.751 1.00 97.88 190 ASN A O 1
ATOM 1525 N N . ILE A 1 191 ? -12.793 -7.855 12.618 1.00 98.56 191 ILE A N 1
ATOM 1526 C CA . ILE A 1 191 ? -12.552 -6.543 12.007 1.00 98.56 191 ILE A CA 1
ATOM 1527 C C . ILE A 1 191 ? -11.173 -6.024 12.417 1.00 98.56 191 ILE A C 1
ATOM 1529 O O . ILE A 1 191 ? -10.862 -5.931 13.605 1.00 98.56 191 ILE A O 1
ATOM 1533 N N . GLY A 1 192 ? -10.353 -5.674 11.433 1.00 98.50 192 GLY A N 1
ATOM 1534 C CA . GLY A 1 192 ? -9.064 -5.021 11.606 1.00 98.50 192 GLY A CA 1
ATOM 1535 C C . GLY A 1 192 ? -9.018 -3.642 10.955 1.00 98.50 192 GLY A C 1
ATOM 1536 O O . GLY A 1 192 ? -9.804 -3.336 10.056 1.00 98.50 192 GLY A O 1
ATOM 1537 N N . LEU A 1 193 ? -8.074 -2.818 11.403 1.00 98.44 193 LEU A N 1
ATOM 1538 C CA . LEU A 1 193 ? -7.773 -1.521 10.796 1.00 98.44 193 LEU A CA 1
ATOM 1539 C C . LEU A 1 193 ? -6.431 -1.581 10.070 1.00 98.44 193 LEU A C 1
ATOM 1541 O O . LEU A 1 193 ? -5.468 -2.137 10.600 1.00 98.44 193 LEU A O 1
ATOM 1545 N N . TYR A 1 194 ? -6.360 -0.960 8.898 1.00 97.94 194 TYR A N 1
ATOM 1546 C CA . TYR A 1 194 ? -5.113 -0.656 8.209 1.00 97.94 194 TYR A CA 1
ATOM 1547 C C . TYR A 1 194 ? -4.993 0.853 8.009 1.00 97.94 194 TYR A C 1
ATOM 1549 O O . TYR A 1 194 ? -5.975 1.501 7.660 1.00 97.94 194 TYR A O 1
ATOM 1557 N N . GLY A 1 195 ? -3.799 1.408 8.221 1.00 95.75 195 GLY A N 1
ATOM 1558 C CA . GLY A 1 195 ? -3.550 2.822 7.971 1.00 95.75 195 GLY A CA 1
ATOM 1559 C C . GLY A 1 195 ? -2.093 3.139 7.657 1.00 95.75 195 GLY A C 1
ATOM 1560 O O . GLY A 1 195 ? -1.189 2.845 8.444 1.00 95.75 195 GLY A O 1
ATOM 1561 N N . ILE A 1 196 ? -1.868 3.808 6.528 1.00 94.31 196 ILE A N 1
ATOM 1562 C CA . ILE A 1 196 ? -0.571 4.377 6.152 1.00 94.31 196 ILE A CA 1
ATOM 1563 C C . ILE A 1 196 ? -0.433 5.824 6.646 1.00 94.31 196 ILE A C 1
ATOM 1565 O O . ILE A 1 196 ? -1.371 6.621 6.560 1.00 94.31 196 ILE A O 1
ATOM 1569 N N . SER A 1 197 ? 0.754 6.203 7.121 1.00 93.88 197 SER A N 1
ATOM 1570 C CA . SER A 1 197 ? 1.070 7.579 7.517 1.00 93.88 197 SER A CA 1
ATOM 1571 C C . SER A 1 197 ? 0.089 8.107 8.578 1.00 93.88 197 SER A C 1
ATOM 1573 O O . SER A 1 197 ? -0.180 7.432 9.574 1.00 93.88 197 SER A O 1
ATOM 1575 N N . PHE A 1 198 ? -0.474 9.303 8.384 1.00 92.31 198 PHE A N 1
ATOM 1576 C CA . PHE A 1 198 ? -1.491 9.892 9.259 1.00 92.31 198 PHE A CA 1
ATOM 1577 C C . PHE A 1 198 ? -2.696 8.964 9.502 1.00 92.31 198 PHE A C 1
ATOM 1579 O O . PHE A 1 198 ? -3.241 8.940 10.605 1.00 92.31 198 PHE A O 1
ATOM 1586 N N . ALA A 1 199 ? -3.061 8.130 8.524 1.00 94.44 199 ALA A N 1
ATOM 1587 C CA . ALA A 1 199 ? -4.140 7.156 8.668 1.00 94.44 199 ALA A CA 1
ATOM 1588 C C . ALA A 1 199 ? -3.822 6.094 9.741 1.00 94.44 199 ALA A C 1
ATOM 1590 O O . ALA A 1 199 ? -4.720 5.605 10.431 1.00 94.44 199 ALA A O 1
ATOM 1591 N N . GLY A 1 200 ? -2.538 5.790 9.957 1.00 95.38 200 GLY A N 1
ATOM 1592 C CA . GLY A 1 200 ? -2.088 4.929 11.049 1.00 95.38 200 GLY A CA 1
ATOM 1593 C C . GLY A 1 200 ? -2.349 5.540 12.429 1.00 95.38 200 GLY A C 1
ATOM 1594 O O . GLY A 1 200 ? -2.731 4.828 13.353 1.00 95.38 200 GLY A O 1
ATOM 1595 N N . LEU A 1 201 ? -2.228 6.864 12.589 1.00 93.44 201 LEU A N 1
ATOM 1596 C CA . LEU A 1 201 ? -2.613 7.532 13.842 1.00 93.44 201 LEU A CA 1
ATOM 1597 C C . LEU A 1 201 ? -4.116 7.490 14.089 1.00 93.44 201 LEU A C 1
ATOM 1599 O O . LEU A 1 201 ? -4.530 7.253 15.222 1.00 93.44 201 LEU A O 1
ATOM 1603 N N . ILE A 1 202 ? -4.917 7.672 13.037 1.00 94.81 202 ILE A N 1
ATOM 1604 C CA . ILE A 1 202 ? -6.369 7.494 13.114 1.00 94.81 202 ILE A CA 1
ATOM 1605 C C . ILE A 1 202 ? -6.694 6.068 13.581 1.00 94.81 202 ILE A C 1
ATOM 1607 O O . ILE A 1 202 ? -7.499 5.895 14.494 1.00 94.81 202 ILE A O 1
ATOM 1611 N N . ALA A 1 203 ? -6.023 5.054 13.024 1.00 97.00 203 ALA A N 1
ATOM 1612 C CA . ALA A 1 203 ? -6.217 3.662 13.424 1.00 97.00 203 ALA A CA 1
ATOM 1613 C C . ALA A 1 203 ? -5.873 3.425 14.907 1.00 97.00 203 ALA A C 1
ATOM 1615 O O . ALA A 1 203 ? -6.662 2.815 15.629 1.00 97.00 203 ALA A O 1
ATOM 1616 N N . HIS A 1 204 ? -4.744 3.959 15.391 1.00 96.69 204 HIS A N 1
ATOM 1617 C CA . HIS A 1 204 ? -4.386 3.890 16.812 1.00 96.69 204 HIS A CA 1
ATOM 1618 C C . HIS A 1 204 ? -5.422 4.583 17.708 1.00 96.69 204 HIS A C 1
ATOM 1620 O O . HIS A 1 204 ? -5.775 4.043 18.753 1.00 96.69 204 HIS A O 1
ATOM 1626 N N . HIS A 1 205 ? -5.934 5.753 17.307 1.00 94.81 205 HIS A N 1
ATOM 1627 C CA . HIS A 1 205 ? -6.963 6.472 18.067 1.00 94.81 205 HIS A CA 1
ATOM 1628 C C . HIS A 1 205 ? -8.256 5.664 18.162 1.00 94.81 205 HIS A C 1
ATOM 1630 O O . HIS A 1 205 ? -8.778 5.476 19.260 1.00 94.81 205 HIS A O 1
ATOM 1636 N N . LEU A 1 206 ? -8.743 5.128 17.040 1.00 96.06 206 LEU A N 1
ATOM 1637 C CA . LEU A 1 206 ? -9.946 4.293 17.010 1.00 96.06 206 LEU A CA 1
ATOM 1638 C C . LEU A 1 206 ? -9.785 3.034 17.875 1.00 96.06 206 LEU A C 1
ATOM 1640 O O . LEU A 1 206 ? -10.720 2.652 18.576 1.00 96.06 206 LEU A O 1
ATOM 1644 N N . ALA A 1 207 ? -8.590 2.443 17.928 1.00 97.31 207 ALA A N 1
ATOM 1645 C CA . ALA A 1 207 ? -8.309 1.305 18.803 1.00 97.31 207 ALA A CA 1
ATOM 1646 C C . ALA A 1 207 ? -8.479 1.621 20.304 1.00 97.31 207 ALA A C 1
ATOM 1648 O O . ALA A 1 207 ? -8.790 0.722 21.082 1.00 97.31 207 ALA A O 1
ATOM 1649 N N . THR A 1 208 ? -8.357 2.891 20.719 1.00 96.62 208 THR A N 1
ATOM 1650 C CA . THR A 1 208 ? -8.646 3.317 22.108 1.00 96.62 208 THR A CA 1
ATOM 1651 C C . THR A 1 208 ? -10.142 3.329 22.445 1.00 96.62 208 THR A C 1
ATOM 1653 O O . THR A 1 208 ? -10.515 3.467 23.610 1.00 96.62 208 THR A O 1
ATOM 1656 N N . LYS A 1 209 ? -11.006 3.250 21.426 1.00 95.25 209 LYS A N 1
ATOM 1657 C CA . LYS A 1 209 ? -12.470 3.357 21.535 1.00 95.25 209 LYS A CA 1
ATOM 1658 C C . LYS A 1 209 ? -13.195 2.060 21.188 1.00 95.25 209 LYS A C 1
ATOM 1660 O O . LYS A 1 209 ? -14.334 1.885 21.612 1.00 95.25 209 LYS A O 1
ATOM 1665 N N . HIS A 1 210 ? -12.538 1.179 20.439 1.00 97.00 210 HIS A N 1
ATOM 1666 C CA . HIS A 1 210 ? -13.132 -0.014 19.845 1.00 97.00 210 HIS A CA 1
ATOM 1667 C C . HIS A 1 210 ? -12.418 -1.294 20.309 1.00 97.00 210 HIS A C 1
ATOM 1669 O O . HIS A 1 210 ? -11.598 -1.845 19.567 1.00 97.00 210 HIS A O 1
ATOM 1675 N N . PRO A 1 211 ? -12.702 -1.786 21.533 1.00 97.25 211 PRO A N 1
ATOM 1676 C CA . PRO A 1 211 ? -12.112 -3.022 22.053 1.00 97.25 211 PRO A CA 1
ATOM 1677 C C . PRO A 1 211 ? -12.534 -4.281 21.276 1.00 97.25 211 PRO A C 1
ATOM 1679 O O . PRO A 1 211 ? -11.951 -5.345 21.472 1.00 97.25 211 PRO A O 1
ATOM 1682 N N . GLU A 1 212 ? -13.553 -4.189 20.419 1.00 96.81 212 GLU A N 1
ATOM 1683 C CA . GLU A 1 212 ? -14.031 -5.275 19.565 1.00 96.81 212 GLU A CA 1
ATOM 1684 C C . GLU A 1 212 ? -13.095 -5.609 18.390 1.00 96.81 212 GLU A C 1
ATOM 1686 O O . GLU A 1 212 ? -13.175 -6.725 17.862 1.00 96.81 212 GLU A O 1
ATOM 1691 N N . LEU A 1 213 ? -12.204 -4.683 18.004 1.00 98.31 213 LEU A N 1
ATOM 1692 C CA . LEU A 1 213 ? -11.238 -4.875 16.918 1.00 98.31 213 LEU A CA 1
ATOM 1693 C C . LEU A 1 213 ? -10.332 -6.087 17.177 1.00 98.31 213 LEU A C 1
ATOM 1695 O O . LEU A 1 213 ? -10.052 -6.455 18.316 1.00 98.31 213 LEU A O 1
ATOM 1699 N N . LYS A 1 214 ? -9.859 -6.720 16.100 1.00 98.25 214 LYS A N 1
ATOM 1700 C CA . LYS A 1 214 ? -9.010 -7.921 16.166 1.00 98.25 214 LYS A CA 1
ATOM 1701 C C . LYS A 1 214 ? -7.561 -7.693 15.788 1.00 98.25 214 LYS A C 1
ATOM 1703 O O . LYS A 1 214 ? -6.737 -8.536 16.114 1.00 98.25 214 LYS A O 1
ATOM 1708 N N . VAL A 1 215 ? -7.249 -6.612 15.081 1.00 98.56 215 VAL A N 1
ATOM 1709 C CA . VAL A 1 215 ? -5.878 -6.279 14.680 1.00 98.56 215 VAL A CA 1
ATOM 1710 C C . VAL A 1 215 ? -5.800 -4.829 14.219 1.00 98.56 215 VAL A C 1
ATOM 1712 O O . VAL A 1 215 ? -6.753 -4.299 13.643 1.00 98.56 215 VAL A O 1
ATOM 1715 N N . VAL A 1 216 ? -4.651 -4.197 14.435 1.00 98.69 216 VAL A N 1
ATOM 1716 C CA . VAL A 1 216 ? -4.315 -2.910 13.820 1.00 98.69 216 VAL A CA 1
ATOM 1717 C C . VAL A 1 216 ? -2.977 -3.038 13.104 1.00 98.69 216 VAL A C 1
ATOM 1719 O O . VAL A 1 216 ? -1.962 -3.383 13.710 1.00 98.69 216 VAL A O 1
ATOM 1722 N N . ALA A 1 217 ? -2.974 -2.758 11.806 1.00 97.94 217 ALA A N 1
ATOM 1723 C CA . ALA A 1 217 ? -1.783 -2.727 10.975 1.00 97.94 217 ALA A CA 1
ATOM 1724 C C . ALA A 1 217 ? -1.489 -1.290 10.535 1.00 97.94 217 ALA A C 1
ATOM 1726 O O . ALA A 1 217 ? -2.381 -0.577 10.078 1.00 97.94 217 ALA A O 1
ATOM 1727 N N . THR A 1 218 ? -0.238 -0.851 10.656 1.00 97.19 218 THR A N 1
ATOM 1728 C CA . THR A 1 218 ? 0.168 0.483 10.200 1.00 97.19 218 THR A CA 1
ATOM 1729 C C . THR A 1 218 ? 1.466 0.456 9.414 1.00 97.19 218 THR A C 1
ATOM 1731 O O . THR A 1 218 ? 2.357 -0.354 9.672 1.00 97.19 218 THR A O 1
ATOM 1734 N N . THR A 1 219 ? 1.569 1.375 8.460 1.00 95.81 219 THR A N 1
ATOM 1735 C CA . THR A 1 219 ? 2.754 1.589 7.626 1.00 95.81 219 THR A CA 1
ATOM 1736 C C . THR A 1 219 ? 3.185 3.040 7.790 1.00 95.81 219 THR A C 1
ATOM 1738 O O . THR A 1 219 ? 2.388 3.942 7.547 1.00 95.81 219 THR A O 1
ATOM 1741 N N . ASN A 1 220 ? 4.425 3.290 8.211 1.00 96.12 220 ASN A N 1
ATOM 1742 C CA . ASN A 1 220 ? 4.997 4.641 8.328 1.00 96.12 220 ASN A CA 1
ATOM 1743 C C . ASN A 1 220 ? 4.156 5.613 9.180 1.00 96.12 220 ASN A C 1
ATOM 1745 O O . ASN A 1 220 ? 4.062 6.805 8.891 1.00 96.12 220 ASN A O 1
ATOM 1749 N N . GLY A 1 221 ? 3.518 5.105 10.241 1.00 95.25 221 GLY A N 1
ATOM 1750 C CA . GLY A 1 221 ? 2.712 5.916 11.153 1.00 95.25 221 GLY A CA 1
ATOM 1751 C C . GLY A 1 221 ? 3.571 6.930 11.929 1.00 95.25 221 GLY A C 1
ATOM 1752 O O . GLY A 1 221 ? 4.537 6.522 12.571 1.00 95.25 221 GLY A O 1
ATOM 1753 N N . PRO A 1 222 ? 3.234 8.235 11.955 1.00 94.19 222 PRO A N 1
ATOM 1754 C CA . PRO A 1 222 ? 4.075 9.277 12.551 1.00 94.19 222 PRO A CA 1
ATOM 1755 C C . PRO A 1 222 ? 3.914 9.400 14.083 1.00 94.19 222 PRO A C 1
ATOM 1757 O O . PRO A 1 222 ? 3.689 10.483 14.623 1.00 94.19 222 PRO A O 1
ATOM 1760 N N . GLY A 1 223 ? 4.015 8.286 14.817 1.00 91.44 223 GLY A N 1
ATOM 1761 C CA . GLY A 1 223 ? 3.761 8.232 16.265 1.00 91.44 223 GLY A CA 1
ATOM 1762 C C . GLY A 1 223 ? 4.602 9.204 17.100 1.00 91.44 223 GLY A C 1
ATOM 1763 O O . GLY A 1 223 ? 4.067 9.965 17.908 1.00 91.44 223 GLY A O 1
ATOM 1764 N N . ALA A 1 224 ? 5.919 9.220 16.887 1.00 93.56 224 ALA A N 1
ATOM 1765 C CA . ALA A 1 224 ? 6.830 10.095 17.619 1.00 93.56 224 ALA A CA 1
ATOM 1766 C C . ALA A 1 224 ? 6.677 11.569 17.225 1.00 93.56 224 ALA A C 1
ATOM 1768 O O . ALA A 1 224 ? 6.850 12.445 18.073 1.00 93.56 224 ALA A O 1
ATOM 1769 N N . PHE A 1 225 ? 6.354 11.853 15.962 1.00 90.75 225 PHE A N 1
ATOM 1770 C CA . PHE A 1 225 ? 6.141 13.214 15.471 1.00 90.75 225 PHE A CA 1
ATOM 1771 C C . PHE A 1 225 ? 5.020 13.910 16.257 1.00 90.75 225 PHE A C 1
ATOM 1773 O O . PHE A 1 225 ? 5.174 15.047 16.703 1.00 90.75 225 PHE A O 1
ATOM 1780 N N . TYR A 1 226 ? 3.938 13.181 16.540 1.00 87.88 226 TYR A N 1
ATOM 1781 C CA . TYR A 1 226 ? 2.783 13.679 17.289 1.00 87.88 226 TYR A CA 1
ATOM 1782 C C . TYR A 1 226 ? 2.843 13.393 18.804 1.00 87.88 226 TYR A C 1
ATOM 1784 O O . TYR A 1 226 ? 1.870 13.611 19.525 1.00 87.88 226 TYR A O 1
ATOM 1792 N N . ARG A 1 227 ? 3.999 12.987 19.353 1.00 84.06 227 ARG A N 1
ATOM 1793 C CA . ARG A 1 227 ? 4.136 12.662 20.793 1.00 84.06 227 ARG A CA 1
ATOM 1794 C C . ARG A 1 227 ? 3.953 13.849 21.743 1.00 84.06 227 ARG A C 1
ATOM 1796 O O . ARG A 1 227 ? 3.797 13.651 22.942 1.00 84.06 227 ARG A O 1
ATOM 1803 N N . ARG A 1 228 ? 4.056 15.081 21.231 1.00 84.06 228 ARG A N 1
ATOM 1804 C CA . ARG A 1 228 ? 3.918 16.333 22.003 1.00 84.06 228 ARG A CA 1
ATOM 1805 C C . ARG A 1 228 ? 2.540 16.979 21.851 1.00 84.06 228 ARG A C 1
ATOM 1807 O O . ARG A 1 228 ? 2.382 18.154 22.173 1.00 84.06 228 ARG A O 1
ATOM 1814 N N . LEU A 1 229 ? 1.558 16.233 21.349 1.00 83.50 229 LEU A N 1
ATOM 1815 C CA . LEU A 1 229 ? 0.166 16.660 21.402 1.00 83.50 229 LEU A CA 1
ATOM 1816 C C . LEU A 1 229 ? -0.276 16.880 22.854 1.00 83.50 229 LEU A C 1
ATOM 1818 O O . LEU A 1 229 ? 0.273 16.292 23.790 1.00 83.50 229 LEU A O 1
ATOM 1822 N N . ARG A 1 230 ? -1.282 17.740 23.038 1.00 86.19 230 ARG A N 1
ATOM 1823 C CA . ARG A 1 230 ? -1.867 17.990 24.361 1.00 86.19 230 ARG A CA 1
ATOM 1824 C C . ARG A 1 230 ? -2.424 16.679 24.928 1.00 86.19 230 ARG A C 1
ATOM 1826 O O . ARG A 1 230 ? -2.875 15.851 24.127 1.00 86.19 230 ARG A O 1
ATOM 1833 N N . PRO A 1 231 ? -2.431 16.471 26.257 1.00 82.56 231 PRO A N 1
ATOM 1834 C CA . PRO A 1 231 ? -2.898 15.223 26.857 1.00 82.56 231 PRO A CA 1
ATOM 1835 C C . PRO A 1 231 ? -4.275 14.773 26.357 1.00 82.56 231 PRO A C 1
ATOM 1837 O O . PRO A 1 231 ? -4.487 13.590 26.153 1.00 82.56 231 PRO A O 1
ATOM 1840 N N . GLU A 1 232 ? -5.209 15.681 26.116 1.00 82.25 232 GLU A N 1
ATOM 1841 C CA . GLU A 1 232 ? -6.547 15.389 25.592 1.00 82.25 232 GLU A CA 1
ATOM 1842 C C . GLU A 1 232 ? -6.563 14.897 24.133 1.00 82.25 232 GLU A C 1
ATOM 1844 O O . GLU A 1 232 ? -7.502 14.224 23.723 1.00 82.25 232 GLU A O 1
ATOM 1849 N N . THR A 1 233 ? -5.516 15.204 23.365 1.00 82.31 233 THR A N 1
ATOM 1850 C CA . THR A 1 233 ? -5.351 14.843 21.944 1.00 82.31 233 THR A CA 1
ATOM 1851 C C . THR A 1 233 ? -4.306 13.749 21.710 1.00 82.31 233 THR A C 1
ATOM 1853 O O . THR A 1 233 ? -4.117 13.309 20.581 1.00 82.31 233 THR A O 1
ATOM 1856 N N . SER A 1 234 ? -3.585 13.323 22.751 1.00 89.25 234 SER A N 1
ATOM 1857 C CA . SER A 1 234 ? -2.586 12.260 22.644 1.00 89.25 234 SER A CA 1
ATOM 1858 C C . SER A 1 234 ? -3.260 10.892 22.542 1.00 89.25 234 SER A C 1
ATOM 1860 O O . SER A 1 234 ? -4.254 10.645 23.227 1.00 89.25 234 SER A O 1
ATOM 1862 N N . ILE A 1 235 ? -2.654 9.956 21.806 1.00 93.69 235 ILE A N 1
ATOM 1863 C CA . ILE A 1 2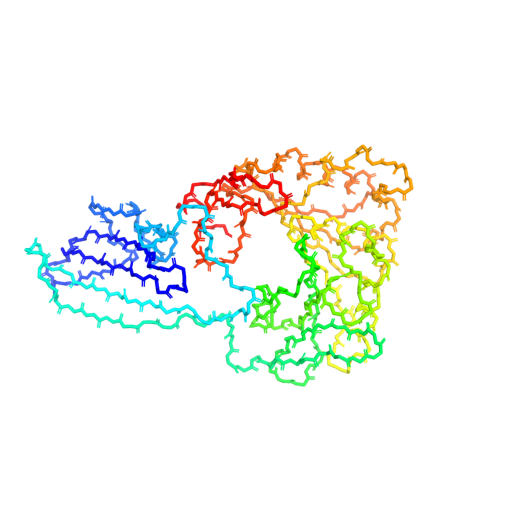35 ? -3.090 8.554 21.832 1.00 93.69 235 ILE A CA 1
ATOM 1864 C C . ILE A 1 235 ? -3.005 8.023 23.267 1.00 93.69 235 ILE A C 1
ATOM 1866 O O . ILE A 1 235 ? -1.973 8.148 23.931 1.00 93.69 235 ILE A O 1
ATOM 1870 N N . LYS A 1 236 ? -4.116 7.459 23.744 1.00 94.50 236 LYS A N 1
ATOM 1871 C CA . LYS A 1 236 ? -4.234 6.810 25.054 1.00 94.50 236 LYS A CA 1
ATOM 1872 C C . LYS A 1 236 ? -3.969 5.325 24.897 1.00 94.50 236 LYS A C 1
ATOM 1874 O O . LYS A 1 236 ? -4.903 4.533 24.836 1.00 94.50 236 LYS A O 1
ATOM 1879 N N . TRP A 1 237 ? -2.695 4.973 24.761 1.00 96.00 237 TRP A N 1
ATOM 1880 C CA . TRP A 1 237 ? -2.250 3.595 24.538 1.00 96.00 237 TRP A CA 1
ATOM 1881 C C . TRP A 1 237 ? -2.787 2.636 25.610 1.00 96.00 237 TRP A C 1
ATOM 1883 O O . TRP A 1 237 ? -3.174 1.520 25.299 1.00 96.00 237 TRP A O 1
ATOM 1893 N N . GLU A 1 238 ? -2.893 3.105 26.853 1.00 96.50 238 GLU A N 1
ATOM 1894 C CA . GLU A 1 238 ? -3.443 2.378 27.999 1.00 96.50 238 GLU A CA 1
ATOM 1895 C C . GLU A 1 238 ? -4.948 2.073 27.902 1.00 96.50 238 GLU A C 1
ATOM 1897 O O . GLU A 1 238 ? -5.439 1.202 28.613 1.00 96.50 238 GLU A O 1
ATOM 1902 N N . ASN A 1 239 ? -5.681 2.776 27.031 1.00 96.88 239 ASN A N 1
ATOM 1903 C CA . ASN A 1 239 ? -7.107 2.538 26.796 1.00 96.88 239 ASN A CA 1
ATOM 1904 C C . ASN A 1 239 ? -7.356 1.517 25.677 1.00 96.88 239 ASN A C 1
ATOM 1906 O O . ASN A 1 239 ? -8.499 1.111 25.467 1.00 96.88 239 ASN A O 1
ATOM 1910 N N . ILE A 1 240 ? -6.320 1.135 24.928 1.00 98.19 240 ILE A N 1
ATOM 1911 C CA . ILE A 1 240 ? -6.429 0.108 23.894 1.00 98.19 240 ILE A CA 1
ATOM 1912 C C . ILE A 1 240 ? -6.594 -1.251 24.582 1.00 98.19 240 ILE A C 1
ATOM 1914 O O . ILE A 1 240 ? -5.963 -1.537 25.599 1.00 98.19 240 ILE A O 1
ATOM 1918 N N . SER A 1 241 ? -7.469 -2.102 24.043 1.00 98.06 241 SER A N 1
ATOM 1919 C CA . SER A 1 241 ? -7.593 -3.471 24.541 1.00 98.06 241 SER A CA 1
ATOM 1920 C C . SER A 1 241 ? -6.325 -4.272 24.235 1.00 98.06 241 SER A C 1
ATOM 1922 O O . SER A 1 241 ? -5.944 -4.414 23.074 1.00 98.06 241 SER A O 1
ATOM 1924 N N . THR A 1 242 ? -5.745 -4.910 25.253 1.00 97.75 242 THR A N 1
ATOM 1925 C CA . THR A 1 242 ? -4.563 -5.786 25.118 1.00 97.75 242 THR A CA 1
ATOM 1926 C C . THR A 1 242 ? -4.806 -7.031 24.256 1.00 97.75 242 THR A C 1
ATOM 1928 O O . THR A 1 242 ? -3.859 -7.705 23.850 1.00 97.75 242 THR A O 1
ATOM 1931 N N . ASN A 1 243 ? -6.068 -7.323 23.920 1.00 97.44 243 ASN A N 1
ATOM 1932 C CA . ASN A 1 243 ? -6.443 -8.369 22.969 1.00 97.44 243 ASN A CA 1
ATOM 1933 C C . ASN A 1 243 ? -6.206 -7.976 21.503 1.00 97.44 243 ASN A C 1
ATOM 1935 O O . ASN A 1 243 ? -6.295 -8.847 20.641 1.00 97.44 243 ASN A O 1
ATOM 1939 N N . ILE A 1 244 ? -5.928 -6.700 21.216 1.00 98.56 244 ILE A N 1
ATOM 1940 C CA . ILE A 1 244 ? -5.646 -6.198 19.871 1.00 98.56 244 ILE A CA 1
ATOM 1941 C C . ILE A 1 244 ? -4.133 -6.323 19.616 1.00 98.56 244 ILE A C 1
ATOM 1943 O O . ILE A 1 244 ? -3.358 -5.550 20.182 1.00 98.56 244 ILE A O 1
ATOM 1947 N N . PRO A 1 245 ? -3.668 -7.283 18.795 1.00 98.50 245 PRO A N 1
ATOM 1948 C CA . PRO A 1 245 ? -2.298 -7.298 18.306 1.00 98.50 245 PRO A CA 1
ATOM 1949 C C . PRO A 1 245 ? -2.057 -6.195 17.270 1.00 98.50 245 PRO A C 1
ATOM 1951 O O . PRO A 1 245 ? -2.960 -5.787 16.531 1.00 98.50 245 PRO A O 1
ATOM 1954 N N . PHE A 1 246 ? -0.801 -5.768 17.180 1.00 98.75 246 PHE A N 1
ATOM 1955 C CA . PHE A 1 246 ? -0.351 -4.726 16.267 1.00 98.75 246 PHE A CA 1
ATOM 1956 C C . PHE A 1 246 ? 0.691 -5.247 15.283 1.00 98.75 246 PHE A C 1
ATOM 1958 O O . PHE A 1 246 ? 1.642 -5.926 15.671 1.00 98.75 246 PHE A O 1
ATOM 1965 N N . ARG A 1 247 ? 0.552 -4.852 14.016 1.00 97.94 247 ARG A N 1
ATOM 1966 C CA . ARG A 1 247 ? 1.586 -4.998 12.989 1.00 97.94 247 ARG A CA 1
ATOM 1967 C C . ARG A 1 247 ? 2.063 -3.614 12.570 1.00 97.94 247 ARG A C 1
ATOM 1969 O O . ARG A 1 247 ? 1.275 -2.797 12.107 1.00 97.94 247 ARG A O 1
ATOM 1976 N N . VAL A 1 248 ? 3.350 -3.343 12.727 1.00 97.75 248 VAL A N 1
ATOM 1977 C CA . VAL A 1 248 ? 3.956 -2.052 12.393 1.00 97.75 248 VAL A CA 1
ATOM 1978 C C . VAL A 1 248 ? 5.024 -2.273 11.334 1.00 97.75 248 VAL A C 1
ATOM 1980 O O . VAL A 1 248 ? 5.979 -3.012 11.550 1.00 97.75 248 VAL A O 1
ATOM 1983 N N . LEU A 1 249 ? 4.877 -1.621 10.191 1.00 96.44 249 LEU A N 1
ATOM 1984 C CA . LEU A 1 249 ? 5.921 -1.530 9.182 1.00 96.44 249 LEU A CA 1
ATOM 1985 C C . LEU A 1 249 ? 6.448 -0.095 9.165 1.00 96.44 249 LEU A C 1
ATOM 1987 O O . LEU A 1 249 ? 5.672 0.863 9.168 1.00 96.44 249 LEU A O 1
ATOM 1991 N N . SER A 1 250 ? 7.765 0.072 9.202 1.00 96.56 250 SER A N 1
ATOM 1992 C CA . SER A 1 250 ? 8.402 1.389 9.210 1.00 96.56 250 SER A CA 1
ATOM 1993 C C . SER A 1 250 ? 9.591 1.437 8.263 1.00 96.56 250 SER A C 1
ATOM 1995 O O . SER A 1 250 ? 10.493 0.608 8.309 1.00 96.56 250 SER A O 1
ATOM 1997 N N . SER A 1 251 ? 9.589 2.430 7.394 1.00 96.38 251 SER A N 1
ATOM 1998 C CA . SER A 1 251 ? 10.611 2.667 6.390 1.00 96.38 251 SER A CA 1
ATOM 1999 C C . SER A 1 251 ? 11.830 3.346 7.011 1.00 96.38 251 SER A C 1
ATOM 2001 O O . SER A 1 251 ? 11.710 4.367 7.681 1.00 96.38 251 SER A O 1
ATOM 2003 N N . ILE A 1 252 ? 13.018 2.783 6.796 1.00 95.50 252 ILE A N 1
ATOM 2004 C CA . ILE A 1 252 ? 14.278 3.343 7.307 1.00 95.50 252 ILE A CA 1
ATOM 2005 C C . ILE A 1 252 ? 14.635 4.640 6.571 1.00 95.50 252 ILE A C 1
ATOM 2007 O O . ILE A 1 252 ? 15.157 5.562 7.190 1.00 95.50 252 ILE A O 1
ATOM 2011 N N . ASP A 1 253 ? 14.325 4.725 5.275 1.00 95.62 253 ASP A N 1
ATOM 2012 C CA . ASP A 1 253 ? 14.624 5.880 4.424 1.00 95.62 253 ASP A CA 1
ATOM 2013 C C . ASP A 1 253 ? 13.382 6.761 4.203 1.00 95.62 253 ASP A C 1
ATOM 2015 O O . ASP A 1 253 ? 13.150 7.296 3.124 1.00 95.62 253 ASP A O 1
ATOM 2019 N N . ASP A 1 254 ? 12.538 6.896 5.227 1.00 95.19 254 ASP A N 1
ATOM 2020 C CA . ASP A 1 254 ? 11.394 7.806 5.209 1.00 95.19 254 ASP A CA 1
ATOM 2021 C C . ASP A 1 254 ? 11.852 9.252 5.453 1.00 95.19 254 ASP A C 1
ATOM 2023 O O . ASP A 1 254 ? 12.274 9.623 6.551 1.00 95.19 254 ASP A O 1
ATOM 2027 N N . TRP A 1 255 ? 11.790 10.077 4.406 1.00 93.88 255 TRP A N 1
ATOM 2028 C CA . TRP A 1 255 ? 12.220 11.479 4.470 1.00 93.88 255 TRP A CA 1
ATOM 2029 C C . TRP A 1 255 ? 11.128 12.435 4.960 1.00 93.88 255 TRP A C 1
ATOM 2031 O O . TRP A 1 255 ? 11.434 13.583 5.287 1.00 93.88 255 TRP A O 1
ATOM 2041 N N . LEU A 1 256 ? 9.865 11.998 5.012 1.00 91.06 256 LEU A N 1
ATOM 2042 C CA . LEU A 1 256 ? 8.781 12.828 5.540 1.00 91.06 256 LEU A CA 1
ATOM 2043 C C . LEU A 1 256 ? 8.751 12.791 7.059 1.00 91.06 256 LEU A C 1
ATOM 2045 O O . LEU A 1 256 ? 8.586 13.825 7.710 1.00 91.06 256 LEU A O 1
ATOM 2049 N N . VAL A 1 257 ? 8.883 11.595 7.620 1.00 89.00 257 VAL A N 1
ATOM 2050 C CA . VAL A 1 257 ? 8.937 11.369 9.058 1.00 89.00 257 VAL A CA 1
ATOM 2051 C C . VAL A 1 257 ? 10.012 10.337 9.333 1.00 89.00 257 VAL A C 1
ATOM 2053 O O . VAL A 1 257 ? 10.073 9.330 8.653 1.00 89.00 257 VAL A O 1
ATOM 2056 N N . ASP A 1 258 ? 10.851 10.553 10.345 1.00 94.56 258 ASP A N 1
ATOM 2057 C CA . ASP A 1 258 ? 11.887 9.578 10.710 1.00 94.56 258 ASP A CA 1
ATOM 2058 C C . ASP A 1 258 ? 11.235 8.230 11.067 1.00 94.56 258 ASP A C 1
ATOM 2060 O O . ASP A 1 258 ? 10.688 8.069 12.165 1.00 94.56 258 ASP A O 1
ATOM 2064 N N . GLY A 1 259 ? 11.238 7.280 10.129 1.00 94.19 259 GLY A N 1
ATOM 2065 C CA . GLY A 1 259 ? 10.505 6.028 10.278 1.00 94.19 259 GLY A CA 1
ATOM 2066 C C . GLY A 1 259 ? 11.078 5.141 11.379 1.00 94.19 259 GLY A C 1
ATOM 2067 O O . GLY A 1 259 ? 10.314 4.461 12.065 1.00 94.19 259 GLY A O 1
ATOM 2068 N N . VAL A 1 260 ? 12.386 5.219 11.652 1.00 96.25 260 VAL A N 1
ATOM 2069 C CA . VAL A 1 260 ? 13.017 4.502 12.771 1.00 96.25 260 VAL A CA 1
ATOM 2070 C C . VAL A 1 260 ? 12.496 5.040 14.099 1.00 96.25 260 VAL A C 1
ATOM 2072 O O . VAL A 1 260 ? 11.978 4.280 14.919 1.00 96.25 260 VAL A O 1
ATOM 2075 N N . THR A 1 261 ? 12.572 6.356 14.300 1.00 97.06 261 THR A N 1
ATOM 2076 C CA . THR A 1 261 ? 12.114 7.006 15.532 1.00 97.06 261 THR A CA 1
ATOM 2077 C C . THR A 1 261 ? 10.609 6.836 15.733 1.00 97.06 261 THR A C 1
ATOM 2079 O O . THR A 1 261 ? 10.157 6.567 16.848 1.00 97.06 261 THR A O 1
ATOM 2082 N N . ASN A 1 262 ? 9.812 6.980 14.672 1.00 97.19 262 ASN A N 1
ATOM 2083 C CA . ASN A 1 262 ? 8.359 6.861 14.752 1.00 97.19 262 ASN A CA 1
ATOM 2084 C C . ASN A 1 262 ? 7.904 5.415 14.986 1.00 97.19 262 ASN A C 1
ATOM 2086 O O . ASN A 1 262 ? 7.098 5.183 15.889 1.00 97.19 262 ASN A O 1
ATOM 2090 N N . GLY A 1 263 ? 8.454 4.451 14.244 1.00 96.94 263 GLY A N 1
ATOM 2091 C CA . GLY A 1 263 ? 8.160 3.030 14.420 1.00 96.94 263 GLY A CA 1
ATOM 2092 C C . GLY A 1 263 ? 8.577 2.517 15.797 1.00 96.94 263 GLY A C 1
ATOM 2093 O O . GLY A 1 263 ? 7.782 1.873 16.484 1.00 96.94 263 GLY A O 1
ATOM 2094 N N . ALA A 1 264 ? 9.789 2.862 16.251 1.00 97.94 264 ALA A N 1
ATOM 2095 C CA . ALA A 1 264 ? 10.267 2.494 17.583 1.00 97.94 264 ALA A CA 1
ATOM 2096 C C . ALA A 1 264 ? 9.388 3.088 18.690 1.00 97.94 264 ALA A C 1
ATOM 2098 O O . ALA A 1 264 ? 9.032 2.376 19.623 1.00 97.94 264 ALA A O 1
ATOM 2099 N N . TYR A 1 265 ? 8.972 4.353 18.562 1.00 97.88 265 TYR A N 1
ATOM 2100 C CA . TYR A 1 265 ? 8.061 4.973 19.524 1.00 97.88 265 TYR A CA 1
ATOM 2101 C C . TYR A 1 265 ? 6.719 4.237 19.609 1.00 97.88 265 TYR A C 1
ATOM 2103 O O . TYR A 1 265 ? 6.268 3.944 20.712 1.00 97.88 265 TYR A O 1
ATOM 2111 N N . ILE A 1 266 ? 6.103 3.895 18.469 1.00 98.00 266 ILE A N 1
ATOM 2112 C CA . ILE A 1 266 ? 4.841 3.135 18.444 1.00 98.00 266 ILE A CA 1
ATOM 2113 C C . ILE A 1 266 ? 5.026 1.777 19.131 1.00 98.00 266 ILE A C 1
ATOM 2115 O O . ILE A 1 266 ? 4.256 1.436 20.030 1.00 98.00 266 ILE A O 1
ATOM 2119 N N . ARG A 1 267 ? 6.074 1.025 18.761 1.00 98.06 267 ARG A N 1
ATOM 2120 C CA . ARG A 1 267 ? 6.408 -0.262 19.391 1.00 98.06 267 ARG A CA 1
ATOM 2121 C C . ARG A 1 267 ? 6.560 -0.113 20.903 1.00 98.06 267 ARG A C 1
ATOM 2123 O O . ARG A 1 267 ? 5.951 -0.871 21.650 1.00 98.06 267 ARG A O 1
ATOM 2130 N N . ASP A 1 268 ? 7.362 0.843 21.356 1.00 98.31 268 ASP A N 1
ATOM 2131 C CA . ASP A 1 268 ? 7.685 1.003 22.773 1.00 98.31 268 ASP A CA 1
ATOM 2132 C C . ASP A 1 268 ? 6.457 1.440 23.583 1.00 98.31 268 ASP A C 1
ATOM 2134 O O . ASP A 1 268 ? 6.253 0.956 24.697 1.00 98.31 268 ASP A O 1
ATOM 2138 N N . SER A 1 269 ? 5.595 2.294 23.021 1.00 97.75 269 SER A N 1
ATOM 2139 C CA . SER A 1 269 ? 4.309 2.664 23.624 1.00 97.75 269 SER A CA 1
ATOM 2140 C C . SER A 1 269 ? 3.371 1.464 23.791 1.00 97.75 269 SER A C 1
ATOM 2142 O O . SER A 1 269 ? 2.758 1.311 24.851 1.00 97.75 269 SER A O 1
ATOM 2144 N N . LEU A 1 270 ? 3.291 0.594 22.782 1.00 98.25 270 LEU A N 1
ATOM 2145 C CA . LEU A 1 270 ? 2.481 -0.627 22.810 1.00 98.25 270 LEU A CA 1
ATOM 2146 C C . LEU A 1 270 ? 3.039 -1.669 23.790 1.00 98.25 270 LEU A C 1
ATOM 2148 O O . LEU A 1 270 ? 2.296 -2.192 24.617 1.00 98.25 270 LEU A O 1
ATOM 2152 N N . LEU A 1 271 ? 4.353 -1.914 23.773 1.00 98.31 271 LEU A N 1
ATOM 2153 C CA . LEU A 1 271 ? 5.009 -2.841 24.706 1.00 98.31 271 LEU A CA 1
ATOM 2154 C C . LEU A 1 271 ? 4.886 -2.375 26.159 1.00 98.31 271 LEU A C 1
ATOM 2156 O O . LEU A 1 271 ? 4.617 -3.182 27.045 1.00 98.31 271 LEU A O 1
ATOM 2160 N N . LYS A 1 272 ? 5.033 -1.068 26.416 1.00 98.19 272 LYS A N 1
ATOM 2161 C CA . LYS A 1 272 ? 4.862 -0.483 27.756 1.00 98.19 272 LYS A CA 1
ATOM 2162 C C . LYS A 1 272 ? 3.447 -0.680 28.310 1.00 98.19 272 LYS A C 1
ATOM 2164 O O . LYS A 1 272 ? 3.262 -0.650 29.522 1.00 98.19 272 LYS A O 1
ATOM 2169 N N . THR A 1 273 ? 2.466 -0.855 27.431 1.00 97.75 273 THR A N 1
ATOM 2170 C CA . THR A 1 273 ? 1.058 -1.100 27.768 1.00 97.75 273 THR A CA 1
ATOM 2171 C C . THR A 1 273 ? 0.660 -2.565 27.558 1.00 97.75 273 THR A C 1
ATOM 2173 O O . THR A 1 273 ? -0.520 -2.869 27.450 1.00 97.75 273 THR A O 1
ATOM 2176 N N . GLU A 1 274 ? 1.646 -3.472 27.524 1.00 97.94 274 GLU A N 1
ATOM 2177 C CA . GLU A 1 274 ? 1.473 -4.933 27.489 1.00 97.94 274 GLU A CA 1
ATOM 2178 C C . GLU A 1 274 ? 0.793 -5.487 26.220 1.00 97.94 274 GLU A C 1
ATOM 2180 O O . GLU A 1 274 ? 0.295 -6.615 26.207 1.00 97.94 274 GLU A O 1
ATOM 2185 N N . HIS A 1 275 ? 0.810 -4.733 25.117 1.00 98.56 275 HIS A N 1
ATOM 2186 C CA . HIS A 1 275 ? 0.276 -5.182 23.831 1.00 98.56 275 HIS A CA 1
ATOM 2187 C C . HIS A 1 275 ? 1.261 -6.083 23.077 1.00 98.56 275 HIS A C 1
ATOM 2189 O O . HIS A 1 275 ? 2.481 -5.906 23.126 1.00 98.56 275 HIS A O 1
ATOM 2195 N N . LYS A 1 276 ? 0.719 -7.018 22.288 1.00 98.50 276 LYS A N 1
ATOM 2196 C CA . LYS A 1 276 ? 1.496 -7.787 21.306 1.00 98.50 276 LYS A CA 1
ATOM 2197 C C . LYS A 1 276 ? 1.754 -6.918 20.080 1.00 98.50 276 LYS A C 1
ATOM 2199 O O . LYS A 1 276 ? 0.803 -6.462 19.449 1.00 98.50 276 LYS A O 1
ATOM 2204 N N . VAL A 1 277 ? 3.018 -6.717 19.722 1.00 98.31 277 VAL A N 1
ATOM 2205 C CA . VAL A 1 277 ? 3.406 -5.927 18.549 1.00 98.31 277 VAL A CA 1
ATOM 2206 C C . VAL A 1 277 ? 4.504 -6.623 17.754 1.00 98.31 277 VAL A C 1
ATOM 2208 O O . VAL A 1 277 ? 5.542 -6.993 18.299 1.00 98.31 277 VAL A O 1
ATOM 2211 N N . GLU A 1 278 ? 4.282 -6.762 16.452 1.00 98.44 278 GLU A N 1
ATOM 2212 C CA . GLU A 1 278 ? 5.298 -7.148 15.478 1.00 98.44 278 GLU A CA 1
ATOM 2213 C C . GLU A 1 278 ? 5.716 -5.920 14.677 1.00 98.44 278 GLU A C 1
ATOM 2215 O O . GLU A 1 278 ? 4.905 -5.336 13.955 1.00 98.44 278 GLU A O 1
ATOM 2220 N N . ILE A 1 279 ? 6.987 -5.533 14.778 1.00 97.50 279 ILE A N 1
ATOM 2221 C CA . ILE A 1 279 ? 7.548 -4.430 13.997 1.00 97.50 279 ILE A CA 1
ATOM 2222 C C . ILE A 1 279 ? 8.552 -4.939 12.967 1.00 97.50 279 ILE A C 1
ATOM 2224 O O . ILE A 1 279 ? 9.353 -5.824 13.257 1.00 97.50 279 ILE A O 1
ATOM 2228 N N . GLU A 1 280 ? 8.538 -4.346 11.778 1.00 96.81 280 GLU A N 1
ATOM 2229 C CA . GLU A 1 280 ? 9.577 -4.535 10.771 1.00 96.81 280 GLU A CA 1
ATOM 2230 C C . GLU A 1 280 ? 10.074 -3.185 10.262 1.00 96.81 280 GLU A C 1
ATOM 2232 O O . GLU A 1 280 ? 9.279 -2.293 9.956 1.00 96.81 280 GLU A O 1
ATOM 2237 N N . PHE A 1 281 ? 11.398 -3.061 10.176 1.00 96.19 281 PHE A N 1
ATOM 2238 C CA . PHE A 1 281 ? 12.059 -1.930 9.544 1.00 96.19 281 PHE A CA 1
ATOM 2239 C C . PHE A 1 281 ? 12.531 -2.327 8.151 1.00 96.19 281 PHE A C 1
ATOM 2241 O O . PHE A 1 281 ? 13.245 -3.319 8.006 1.00 96.19 281 PHE A O 1
ATOM 2248 N N . VAL A 1 282 ? 12.144 -1.553 7.141 1.00 94.62 282 VAL A N 1
ATOM 2249 C CA . VAL A 1 282 ? 12.353 -1.900 5.729 1.00 94.62 282 VAL A CA 1
ATOM 2250 C C . VAL A 1 282 ? 13.102 -0.802 4.979 1.00 94.62 282 VAL A C 1
ATOM 2252 O O . VAL A 1 282 ? 12.969 0.383 5.286 1.00 94.62 282 VAL A O 1
ATOM 2255 N N . ASN A 1 283 ? 13.877 -1.183 3.962 1.00 92.75 283 ASN A N 1
ATOM 2256 C CA . ASN A 1 283 ? 14.642 -0.257 3.117 1.00 92.75 283 ASN A CA 1
ATOM 2257 C C . ASN A 1 283 ? 13.752 0.370 2.030 1.00 92.75 283 ASN A C 1
ATOM 2259 O O . ASN A 1 283 ? 13.923 0.116 0.837 1.00 92.75 283 ASN A O 1
ATOM 2263 N N . SER A 1 284 ? 12.784 1.171 2.464 1.00 93.50 284 SER A N 1
ATOM 2264 C CA . SER A 1 284 ? 11.819 1.873 1.617 1.00 93.50 284 SER A CA 1
ATOM 2265 C C . SER A 1 284 ? 11.689 3.340 2.042 1.00 93.50 284 SER A C 1
ATOM 2267 O O . SER A 1 284 ? 12.296 3.757 3.028 1.00 93.50 284 SER A O 1
ATOM 2269 N N . GLY A 1 285 ? 10.901 4.107 1.288 1.00 94.50 285 GLY A N 1
ATOM 2270 C CA . GLY A 1 285 ? 10.513 5.488 1.587 1.00 94.50 285 GLY A CA 1
ATOM 2271 C C . GLY A 1 285 ? 9.149 5.588 2.272 1.00 94.50 285 GLY A C 1
ATOM 2272 O O . GLY A 1 285 ? 8.555 4.584 2.660 1.00 94.50 285 GLY A O 1
ATOM 2273 N N . HIS A 1 286 ? 8.612 6.801 2.396 1.00 93.62 286 HIS A N 1
ATOM 2274 C CA . HIS A 1 286 ? 7.330 7.058 3.062 1.00 93.62 286 HIS A CA 1
ATOM 2275 C C . HIS A 1 286 ? 6.142 6.399 2.353 1.00 93.62 286 HIS A C 1
ATOM 2277 O O . HIS A 1 286 ? 5.240 5.848 2.986 1.00 93.62 286 HIS A O 1
ATOM 2283 N N . VAL A 1 287 ? 6.128 6.473 1.022 1.00 86.69 287 VAL A N 1
ATOM 2284 C CA . VAL A 1 287 ? 5.008 6.024 0.188 1.00 86.69 287 VAL A CA 1
ATOM 2285 C C . VAL A 1 287 ? 5.234 4.570 -0.228 1.00 86.69 287 VAL A C 1
ATOM 2287 O O . VAL A 1 287 ? 5.268 4.262 -1.413 1.00 86.69 287 VAL A O 1
ATOM 2290 N N . THR A 1 288 ? 5.414 3.680 0.753 1.00 75.25 288 THR A N 1
ATOM 2291 C CA . THR A 1 288 ? 5.433 2.227 0.527 1.00 75.25 288 THR A CA 1
ATOM 2292 C C . THR A 1 288 ? 4.010 1.780 0.239 1.00 75.25 288 THR A C 1
ATOM 2294 O O . THR A 1 288 ? 3.231 1.499 1.151 1.00 75.25 288 THR A O 1
ATOM 2297 N N . VAL A 1 289 ? 3.638 1.797 -1.033 1.00 71.50 289 VAL A N 1
ATOM 2298 C CA . VAL A 1 289 ? 2.282 1.480 -1.468 1.00 71.50 289 VAL A CA 1
ATOM 2299 C C . VAL A 1 289 ? 2.353 0.367 -2.487 1.00 71.50 289 VAL A C 1
ATOM 2301 O O . VAL A 1 289 ? 2.802 0.602 -3.594 1.00 71.50 289 VAL A O 1
ATOM 2304 N N . ILE A 1 290 ? 1.855 -0.809 -2.103 1.00 82.88 290 ILE A N 1
ATOM 2305 C CA . ILE A 1 290 ? 1.431 -1.911 -2.979 1.00 82.88 290 ILE A CA 1
ATOM 2306 C C . ILE A 1 290 ? 2.533 -2.469 -3.909 1.00 82.88 290 ILE A C 1
ATOM 2308 O O . ILE A 1 290 ? 3.136 -1.737 -4.693 1.00 82.88 290 ILE A O 1
ATOM 2312 N N . PRO A 1 291 ? 2.717 -3.800 -3.971 1.00 83.00 291 PRO A N 1
ATOM 2313 C CA . PRO A 1 291 ? 3.704 -4.402 -4.860 1.00 83.00 291 PRO A CA 1
ATOM 2314 C C . PRO A 1 291 ? 3.639 -3.888 -6.309 1.00 83.00 291 PRO A C 1
ATOM 2316 O O . PRO A 1 291 ? 2.587 -3.860 -6.974 1.00 83.00 291 PRO A O 1
ATOM 2319 N N . TYR A 1 292 ? 4.809 -3.502 -6.821 1.00 85.50 292 TYR A N 1
ATOM 2320 C CA . TYR A 1 292 ? 5.003 -3.034 -8.195 1.00 85.50 292 TYR A CA 1
ATOM 2321 C C . TYR A 1 292 ? 4.214 -1.764 -8.549 1.00 85.50 292 TYR A C 1
ATOM 2323 O O . TYR A 1 292 ? 3.778 -1.604 -9.698 1.00 85.50 292 TYR A O 1
ATOM 2331 N N . ASN A 1 293 ? 3.945 -0.894 -7.576 1.00 86.88 293 ASN A N 1
ATOM 2332 C CA . ASN A 1 293 ? 3.576 0.485 -7.862 1.00 86.88 293 ASN A CA 1
ATOM 2333 C C . ASN A 1 293 ? 4.841 1.294 -8.217 1.00 86.88 293 ASN A C 1
ATOM 2335 O O . ASN A 1 293 ? 5.888 1.052 -7.614 1.00 86.88 293 ASN A O 1
ATOM 2339 N N . PRO A 1 294 ? 4.788 2.239 -9.175 1.00 87.06 294 PRO A N 1
ATOM 2340 C CA . PRO A 1 294 ? 5.934 3.084 -9.480 1.00 87.06 294 PRO A CA 1
ATOM 2341 C C . PRO A 1 294 ? 6.428 3.823 -8.239 1.00 87.06 294 PRO A C 1
ATOM 2343 O O . PRO A 1 294 ? 5.658 4.488 -7.541 1.00 87.06 294 PRO A O 1
ATOM 2346 N N . HIS A 1 295 ? 7.725 3.709 -7.981 1.00 89.69 295 HIS A N 1
ATOM 2347 C CA . HIS A 1 295 ? 8.358 4.401 -6.877 1.00 89.69 295 HIS A CA 1
ATOM 2348 C C . HIS A 1 295 ? 8.411 5.912 -7.149 1.00 89.69 295 HIS A C 1
ATOM 2350 O O . HIS A 1 295 ? 8.859 6.367 -8.204 1.00 89.69 295 HIS A O 1
ATOM 2356 N N . HIS A 1 296 ? 7.978 6.700 -6.166 1.00 87.56 296 HIS A N 1
ATOM 2357 C CA . HIS A 1 296 ? 8.082 8.153 -6.176 1.00 87.56 296 HIS A CA 1
ATOM 2358 C C . HIS A 1 296 ? 8.907 8.605 -4.973 1.00 87.56 296 HIS A C 1
ATOM 2360 O O . HIS A 1 296 ? 8.396 8.663 -3.860 1.00 87.56 296 HIS A O 1
ATOM 2366 N N . ASN A 1 297 ? 10.169 8.968 -5.206 1.00 88.62 297 ASN A N 1
ATOM 2367 C CA . ASN A 1 297 ? 11.072 9.470 -4.166 1.00 88.62 297 ASN A CA 1
ATOM 2368 C C . ASN A 1 297 ? 10.805 10.933 -3.774 1.00 88.62 297 ASN A C 1
ATOM 2370 O O . ASN A 1 297 ? 11.306 11.393 -2.750 1.00 88.62 297 ASN A O 1
ATOM 2374 N N . PHE A 1 298 ? 10.028 11.677 -4.566 1.00 90.94 298 PHE A N 1
ATOM 2375 C CA . PHE A 1 298 ? 9.533 13.011 -4.230 1.00 90.94 298 PHE A CA 1
ATOM 2376 C C . PHE A 1 298 ? 8.215 13.319 -4.950 1.00 90.94 298 PHE A C 1
ATOM 2378 O O . PHE A 1 298 ? 7.851 12.664 -5.932 1.00 90.94 298 PHE A O 1
ATOM 2385 N N . GLY A 1 299 ? 7.518 14.354 -4.488 1.00 90.19 299 GLY A N 1
ATOM 2386 C CA . GLY A 1 299 ? 6.332 14.887 -5.149 1.00 90.19 299 GLY A CA 1
ATOM 2387 C C . GLY A 1 299 ? 5.938 16.266 -4.634 1.00 90.19 299 GLY A C 1
ATOM 2388 O O . GLY A 1 299 ? 6.341 16.688 -3.549 1.00 90.19 299 GLY A O 1
ATOM 2389 N N . PHE A 1 300 ? 5.135 16.978 -5.417 1.00 89.69 300 PHE A N 1
ATOM 2390 C CA . PHE A 1 300 ? 4.618 18.283 -5.038 1.00 89.69 300 PHE A CA 1
ATOM 2391 C C . PHE A 1 300 ? 3.487 18.145 -4.014 1.00 89.69 300 PHE A C 1
ATOM 2393 O O . PHE A 1 300 ? 2.466 17.489 -4.252 1.00 89.69 300 PHE A O 1
ATOM 2400 N N . ASN A 1 301 ? 3.654 18.791 -2.863 1.00 86.31 301 ASN A N 1
ATOM 2401 C CA . ASN A 1 301 ? 2.647 18.858 -1.820 1.00 86.31 301 ASN A CA 1
ATOM 2402 C C . ASN A 1 301 ? 1.880 20.183 -1.913 1.00 86.31 301 ASN A C 1
ATOM 2404 O O . ASN A 1 301 ? 2.408 21.252 -1.606 1.00 86.31 301 ASN A O 1
ATOM 2408 N N . LYS A 1 302 ? 0.598 20.087 -2.280 1.00 81.81 302 LYS A N 1
ATOM 2409 C CA . LYS A 1 302 ? -0.313 21.232 -2.435 1.00 81.81 302 LYS A CA 1
ATOM 2410 C C . LYS A 1 302 ? -0.631 21.968 -1.125 1.00 81.81 302 LYS A C 1
ATOM 2412 O O . LYS A 1 302 ? -0.951 23.148 -1.172 1.00 81.81 302 LYS A O 1
ATOM 2417 N N . PHE A 1 303 ? -0.567 21.291 0.024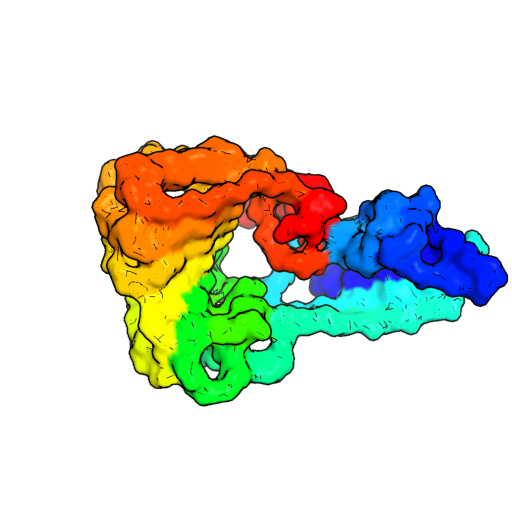 1.00 78.12 303 PHE A N 1
ATOM 2418 C CA . PHE A 1 303 ? -0.948 21.863 1.323 1.00 78.12 303 PHE A CA 1
ATOM 2419 C C . PHE A 1 303 ? 0.096 22.850 1.841 1.00 78.12 303 PHE A C 1
ATOM 2421 O O . PHE A 1 303 ? -0.250 23.869 2.428 1.00 78.12 303 PHE A O 1
ATOM 2428 N N . VAL A 1 304 ? 1.374 22.553 1.598 1.00 84.19 304 VAL A N 1
ATOM 2429 C CA . VAL A 1 304 ? 2.511 23.394 2.011 1.00 84.19 304 VAL A CA 1
ATOM 2430 C C . VAL A 1 304 ? 3.218 24.073 0.834 1.00 84.19 304 VAL A C 1
ATOM 2432 O O . VAL A 1 304 ? 4.183 24.800 1.042 1.00 84.19 304 VAL A O 1
ATOM 2435 N N . ASN A 1 305 ? 2.727 23.869 -0.393 1.00 87.50 305 ASN A N 1
ATOM 2436 C CA . ASN A 1 305 ? 3.221 24.478 -1.632 1.00 87.50 305 ASN A CA 1
ATOM 2437 C C . ASN A 1 305 ? 4.728 24.254 -1.888 1.00 87.50 305 ASN A C 1
ATOM 2439 O O . ASN A 1 305 ? 5.444 25.167 -2.299 1.00 87.50 305 ASN A O 1
ATOM 2443 N N . VAL A 1 306 ? 5.219 23.037 -1.633 1.00 91.19 306 VAL A N 1
ATOM 2444 C CA . VAL A 1 306 ? 6.630 22.656 -1.831 1.00 91.19 306 VAL A CA 1
ATOM 2445 C C . VAL A 1 306 ? 6.759 21.239 -2.386 1.00 91.19 306 VAL A C 1
ATOM 2447 O O . VAL A 1 306 ? 5.880 20.400 -2.190 1.00 91.19 306 VAL A O 1
ATOM 2450 N N . ASN A 1 307 ? 7.877 20.950 -3.055 1.00 89.00 307 ASN A N 1
ATOM 2451 C CA . ASN A 1 307 ? 8.259 19.572 -3.364 1.00 89.00 307 ASN A CA 1
ATOM 2452 C C . ASN A 1 307 ? 8.819 18.912 -2.103 1.00 89.00 307 ASN A C 1
ATOM 2454 O O . ASN A 1 307 ? 9.763 19.427 -1.507 1.00 89.00 307 ASN A O 1
ATOM 2458 N N . LEU A 1 308 ? 8.235 17.784 -1.710 1.00 91.19 308 LEU A N 1
ATOM 2459 C CA . LEU A 1 308 ? 8.674 16.993 -0.569 1.00 91.19 308 LEU A CA 1
ATOM 2460 C C . LEU A 1 308 ? 9.329 15.709 -1.056 1.00 91.19 308 LEU A C 1
ATOM 2462 O O . LEU A 1 308 ? 8.807 15.045 -1.950 1.00 91.19 308 LEU A O 1
ATOM 2466 N N . GLY A 1 309 ? 10.458 15.363 -0.445 1.00 92.56 309 GLY A N 1
ATOM 2467 C CA . GLY A 1 309 ? 11.044 14.040 -0.587 1.00 92.56 309 GLY A CA 1
ATOM 2468 C C . GLY A 1 309 ? 10.267 13.026 0.247 1.00 92.56 309 GLY A C 1
ATOM 2469 O O . GLY A 1 309 ? 9.908 13.300 1.389 1.00 92.56 309 GLY A O 1
ATOM 2470 N N . PHE A 1 310 ? 10.018 11.862 -0.333 1.00 93.25 310 PHE A N 1
ATOM 2471 C CA . PHE A 1 310 ? 9.464 10.695 0.347 1.00 93.25 310 PHE A CA 1
ATOM 2472 C C . PHE A 1 310 ? 10.555 9.678 0.704 1.00 93.25 310 PHE A C 1
ATOM 2474 O O . PHE A 1 310 ? 10.326 8.846 1.576 1.00 93.25 310 PHE A O 1
ATOM 2481 N N . GLY A 1 311 ? 11.732 9.781 0.075 1.00 94.38 311 GLY A N 1
ATOM 2482 C CA . GLY A 1 311 ? 12.854 8.859 0.256 1.00 94.38 311 GLY A CA 1
ATOM 2483 C C . GLY A 1 311 ? 12.610 7.487 -0.378 1.00 94.38 311 GLY A C 1
ATOM 2484 O O . GLY A 1 311 ? 11.639 7.306 -1.115 1.00 94.38 311 GLY A O 1
ATOM 2485 N N . GLY A 1 312 ? 13.500 6.536 -0.103 1.00 93.06 312 GLY A N 1
ATOM 2486 C CA . GLY A 1 312 ? 13.569 5.220 -0.731 1.00 93.06 312 GLY A CA 1
ATOM 2487 C C . GLY A 1 312 ? 14.477 5.204 -1.965 1.00 93.06 312 GLY A C 1
ATOM 2488 O O . GLY A 1 312 ? 14.514 6.151 -2.751 1.00 93.06 312 GLY A O 1
ATOM 2489 N N . GLU A 1 313 ? 15.190 4.096 -2.174 1.00 90.94 313 GLU A N 1
ATOM 2490 C CA . GLU A 1 313 ? 15.831 3.772 -3.453 1.00 90.94 313 GLU A CA 1
ATOM 2491 C C . GLU A 1 313 ? 14.895 2.860 -4.251 1.00 90.94 313 GLU A C 1
ATOM 2493 O O . GLU A 1 313 ? 14.278 1.961 -3.693 1.00 90.94 313 GLU A O 1
ATOM 2498 N N . THR A 1 314 ? 14.756 3.090 -5.555 1.00 89.31 314 THR A N 1
ATOM 2499 C CA . THR A 1 314 ? 13.745 2.435 -6.400 1.00 89.31 314 THR A CA 1
ATOM 2500 C C . THR A 1 314 ? 13.773 0.907 -6.340 1.00 89.31 314 THR A C 1
ATOM 2502 O O . THR A 1 314 ? 12.721 0.278 -6.211 1.00 89.31 314 THR A O 1
ATOM 2505 N N . SER A 1 315 ? 14.953 0.296 -6.419 1.00 86.12 315 SER A N 1
ATOM 2506 C CA . SER A 1 315 ? 15.094 -1.162 -6.440 1.00 86.12 315 SER A CA 1
ATOM 2507 C C . SER A 1 315 ? 14.814 -1.792 -5.078 1.00 86.12 315 SER A C 1
ATOM 2509 O O . SER A 1 315 ? 14.235 -2.876 -5.023 1.00 86.12 315 SER A O 1
ATOM 2511 N N . THR A 1 316 ? 15.226 -1.153 -3.980 1.00 87.88 316 THR A N 1
ATOM 2512 C CA . THR A 1 316 ? 14.932 -1.653 -2.629 1.00 87.88 316 THR A CA 1
ATOM 2513 C C . THR A 1 316 ? 13.490 -1.377 -2.224 1.00 87.88 316 THR A C 1
ATOM 2515 O O . THR A 1 316 ? 12.854 -2.264 -1.667 1.00 87.88 316 THR A O 1
ATOM 2518 N N . HIS A 1 317 ? 12.954 -0.203 -2.567 1.00 88.81 317 HIS A N 1
ATOM 2519 C CA . HIS A 1 317 ? 11.570 0.191 -2.305 1.00 88.81 317 HIS A CA 1
ATOM 2520 C C . HIS A 1 317 ? 10.590 -0.762 -2.992 1.00 88.81 317 HIS A C 1
ATOM 2522 O O . HIS A 1 317 ? 9.639 -1.211 -2.368 1.00 88.81 317 HIS A O 1
ATOM 2528 N N . GLY A 1 318 ? 10.837 -1.124 -4.257 1.00 84.94 318 GLY A N 1
ATOM 2529 C CA . GLY A 1 318 ? 9.953 -2.022 -5.007 1.00 84.94 318 GLY A CA 1
ATOM 2530 C C . GLY A 1 318 ? 9.866 -3.456 -4.465 1.00 84.94 318 GLY A C 1
ATOM 2531 O O . GLY A 1 318 ? 8.972 -4.193 -4.879 1.00 84.94 318 GLY A O 1
ATOM 2532 N N . LYS A 1 319 ? 10.781 -3.854 -3.567 1.00 85.38 319 LYS A N 1
ATOM 2533 C CA . LYS A 1 319 ? 10.838 -5.193 -2.954 1.00 85.38 319 LYS A CA 1
ATOM 2534 C C . LYS A 1 319 ? 10.093 -5.302 -1.623 1.00 85.38 319 LYS A C 1
ATOM 2536 O O . LYS A 1 319 ? 10.002 -6.410 -1.095 1.00 85.38 319 LYS A O 1
ATOM 2541 N N . VAL A 1 320 ? 9.639 -4.177 -1.077 1.00 82.38 320 VAL A N 1
ATOM 2542 C CA . VAL A 1 320 ? 8.873 -4.085 0.173 1.00 82.38 320 VAL A CA 1
ATOM 2543 C C . VAL A 1 320 ? 7.387 -4.206 -0.131 1.00 82.38 320 VAL A C 1
ATOM 2545 O O . VAL A 1 320 ? 6.711 -4.951 0.608 1.00 82.38 320 VAL A O 1
#

InterPro domains:
  IPR006862 Acyl-CoA thioester hydrolase/bile acid-CoA amino acid N-acetyltransferase [PF04775] (8-107)
  IPR014940 BAAT/Acyl-CoA thioester hydrolase C-terminal [PF08840] (169-226)
  IPR014940 BAAT/Acyl-CoA thioester hydrolase C-terminal [PF08840] (229-319)
  IPR016662 Acyl-CoA thioesterase, long chain [PIRSF016521] (10-319)
  IPR029058 Alpha/Beta hydrolase fold [G3DSA:3.40.50.1820] (97-320)
  IPR029058 Alpha/Beta hydrolase fold [SSF53474] (102-296)
  IPR042490 Acyl-CoA thioester hydrolase/BAAT, N-terminal [G3DSA:2.60.40.2240] (4-96)

pLDDT: mean 93.27, std 4.76, range [71.5, 98.75]

Sequence (320 aa):
MKKNFRLHSSNGILRSYCILKSDDHGNIELSTAKPIRGTYIEPDPMGLFMTVERTDDVSYGDMVKNYEAEPFYYSLRLFSESEELLDEVNLKKRWHHPLVAEIEVKQGGIWGVIYKPPGPGSFPCIIDTPVVDGRLCKTHAPLSASEGFLSFCFPMLDEPRLPKTLEDVDIEYLSKHIKYVQSLPYCSDNIGLYGISFAGLIAHHLATKHPELKVVATTNGPGAFYRRLRPETSIKWENISTNIPFRVLSSIDDWLVDGVTNGAYIRDSLLKTEHKVEIEFVNSGHVTVIPYNPHHNFGFNKFVNVNLGFGGETSTHGKV

Secondary structure (DSSP, 8-state):
-EEEEEEEETTEEEEEEEE----TTS---TTT---SEES--S--TTHHHHT-EE-TTS-TT-----TT-PPEEEEEEEE-TTS-EEEEEEEEE-SS-TTSEEEEEEETTEEEEEEE-SSS--EEEEEEPPPTT-S---SSHHHHHHTT-EEEE--SSSSTTS-SSGGG--GGGTHHHHHHHHTSTTEEEEEEEEEETHHHHHHHHHHTT-TT--EEEEES--TTTTTTS-TTTS--GGGS-TT--EEEEEETT-SSS-HHHHHHHHHHHHHHTT--EEEEEES--S---STTPPP-SEEEETTTTEEEE----HHHHTT-

Radius of gyration: 21.44 Å; chains: 1; bounding box: 52×45×62 Å

Foldseek 3Di:
DKKKKWWQAPQFIWIWIFDWDADPVRDDDQQQTAGPDILDGGRDPCSGLLSTGDDPSGPPQDDRADQVQAWIKMKIWDADPVRHTPDIDIDTHHSADPQWDWDFDDPPLDGWIKTAADDQAQFAEEEEFEDQVQQRGCQCRRVVNNVGHTYITGGQDDDVPHDHHPVPGDLVSVVVVVVVQPPDPNYDLAYEYEYAECSLVSRLQVLLVCQSYQEYEYEQYQQVVCCPPDPVPHRPLLSGHLNYEYEYEFECFAQVHRRVRRQVNVVVSNVVNNHHYDYDYFQAFRPLGDASDFDDQWHQDPVVRDIGGRGHDSSRSNVD

Organism: Caenorhabditis briggsae (NCBI:txid6238)